Protein AF-A0A9E1ZZB4-F1 (afdb_monomer)

Radius of gyration: 21.42 Å; Cα contacts (8 Å, |Δi|>4): 388; chains: 1; bounding box: 76×33×63 Å

Structure (mmCIF, N/CA/C/O backbone):
data_AF-A0A9E1ZZB4-F1
#
_entry.id   AF-A0A9E1ZZB4-F1
#
loop_
_atom_site.group_PDB
_atom_site.id
_atom_site.type_symbol
_atom_site.label_atom_id
_atom_site.label_alt_id
_atom_site.label_comp_id
_atom_site.label_asym_id
_atom_site.label_entity_id
_atom_site.label_seq_id
_atom_site.pdbx_PDB_ins_code
_atom_site.Cartn_x
_atom_site.Cartn_y
_atom_site.Cartn_z
_atom_site.occupancy
_atom_site.B_iso_or_equiv
_atom_site.auth_seq_id
_atom_site.auth_comp_id
_atom_site.auth_asym_id
_atom_site.auth_atom_id
_atom_site.pdbx_PDB_model_num
ATOM 1 N N . MET A 1 1 ? 58.206 4.742 38.100 1.00 37.34 1 MET A N 1
ATOM 2 C CA . MET A 1 1 ? 58.062 5.196 36.700 1.00 37.34 1 MET A CA 1
ATOM 3 C C . MET A 1 1 ? 57.266 4.121 35.965 1.00 37.34 1 MET A C 1
ATOM 5 O O . MET A 1 1 ? 57.818 3.069 35.694 1.00 37.34 1 MET A O 1
ATOM 9 N N . CYS A 1 2 ? 55.947 4.290 35.807 1.00 33.50 2 CYS A N 1
ATOM 10 C CA . CYS A 1 2 ? 55.056 3.255 35.265 1.00 33.50 2 CYS A CA 1
ATOM 11 C C . CYS A 1 2 ? 54.218 3.857 34.129 1.00 33.50 2 CYS A C 1
ATOM 13 O O . CYS A 1 2 ? 53.631 4.929 34.279 1.00 33.50 2 CYS A O 1
ATOM 15 N N . ILE A 1 3 ? 54.273 3.202 32.974 1.00 36.59 3 ILE A N 1
ATOM 16 C CA . ILE A 1 3 ? 53.881 3.701 31.654 1.00 36.59 3 ILE A CA 1
ATOM 17 C C . ILE A 1 3 ? 52.350 3.728 31.524 1.00 36.59 3 ILE A C 1
ATOM 19 O O . ILE A 1 3 ? 51.681 2.712 31.707 1.00 36.59 3 ILE A O 1
ATOM 23 N N . LYS A 1 4 ? 51.793 4.900 31.190 1.00 34.41 4 LYS A N 1
ATOM 24 C CA . LYS A 1 4 ? 50.369 5.092 30.877 1.00 34.41 4 LYS A CA 1
ATOM 25 C C . LYS A 1 4 ? 50.044 4.427 29.533 1.00 34.41 4 LYS A C 1
ATOM 27 O O . LYS A 1 4 ? 50.667 4.744 28.524 1.00 34.41 4 LYS A O 1
ATOM 32 N N . ARG A 1 5 ? 49.052 3.534 29.503 1.00 39.91 5 ARG A N 1
ATOM 33 C CA . ARG A 1 5 ? 48.494 2.972 28.262 1.00 39.91 5 ARG A CA 1
ATOM 34 C C . ARG A 1 5 ? 47.557 4.005 27.619 1.00 39.91 5 ARG A C 1
ATOM 36 O O . ARG A 1 5 ? 46.487 4.268 28.159 1.00 39.91 5 ARG A O 1
ATOM 43 N N . MET A 1 6 ? 47.961 4.596 26.493 1.00 39.06 6 MET A N 1
ATOM 44 C CA . MET A 1 6 ? 47.076 5.370 25.611 1.00 39.06 6 MET A CA 1
ATOM 45 C C . MET A 1 6 ? 46.243 4.396 24.772 1.00 39.06 6 MET A C 1
ATOM 47 O O . MET A 1 6 ? 46.795 3.617 23.999 1.00 39.06 6 MET A O 1
ATOM 51 N N . ALA A 1 7 ? 44.921 4.437 24.923 1.00 38.59 7 ALA A N 1
ATOM 52 C CA . ALA A 1 7 ? 44.006 3.788 23.995 1.00 38.59 7 ALA A CA 1
ATOM 53 C C . ALA A 1 7 ? 43.882 4.667 22.741 1.00 38.59 7 ALA A C 1
ATOM 55 O O . ALA A 1 7 ? 43.421 5.805 22.817 1.00 38.59 7 ALA A O 1
ATOM 56 N N . ILE A 1 8 ? 44.332 4.152 21.598 1.00 39.50 8 ILE A N 1
ATOM 57 C CA . ILE A 1 8 ? 44.155 4.778 20.287 1.00 39.50 8 ILE A CA 1
ATOM 58 C C . ILE A 1 8 ? 42.722 4.475 19.841 1.00 39.50 8 ILE A C 1
ATOM 60 O O . ILE A 1 8 ? 42.395 3.334 19.519 1.00 39.50 8 ILE A O 1
ATOM 64 N N . ALA A 1 9 ? 41.854 5.486 19.858 1.00 34.19 9 ALA A N 1
ATOM 65 C CA . ALA A 1 9 ? 40.530 5.397 19.260 1.00 34.19 9 ALA A CA 1
ATOM 66 C C . ALA A 1 9 ? 40.680 5.461 17.731 1.00 34.19 9 ALA A C 1
ATOM 68 O O . ALA A 1 9 ? 41.001 6.508 17.170 1.00 34.19 9 ALA A O 1
ATOM 69 N N . VAL A 1 10 ? 40.488 4.328 17.056 1.00 35.31 10 VAL A N 1
ATOM 70 C CA . VAL A 1 10 ? 40.412 4.263 15.592 1.00 35.31 10 VAL A CA 1
ATOM 71 C C . VAL A 1 10 ? 39.014 4.719 15.183 1.00 35.31 10 VAL A C 1
ATOM 73 O O . VAL A 1 10 ? 38.062 3.942 15.193 1.00 35.31 10 VAL A O 1
ATOM 76 N N . THR A 1 11 ? 38.876 5.998 14.846 1.00 36.59 11 THR A N 1
ATOM 77 C CA . THR A 1 11 ? 37.667 6.521 14.204 1.00 36.59 11 THR A CA 1
ATOM 78 C C . THR A 1 11 ? 37.686 6.094 12.738 1.00 36.59 11 THR A C 1
ATOM 80 O O . THR A 1 11 ? 38.351 6.717 11.912 1.00 36.59 11 THR A O 1
ATOM 83 N N . ILE A 1 12 ? 36.975 5.015 12.402 1.00 35.38 12 ILE A N 1
ATOM 84 C CA . ILE A 1 12 ? 36.693 4.668 11.005 1.00 35.38 12 ILE A CA 1
ATOM 85 C C . ILE A 1 12 ? 35.630 5.651 10.506 1.00 35.38 12 ILE A C 1
ATOM 87 O O . ILE A 1 12 ? 34.433 5.454 10.704 1.00 35.38 12 ILE A O 1
ATOM 91 N N . LEU A 1 13 ? 36.075 6.735 9.872 1.00 33.50 13 LEU A N 1
ATOM 92 C CA . LEU A 1 13 ? 35.225 7.585 9.048 1.00 33.50 13 LEU A CA 1
ATOM 93 C C . LEU A 1 13 ? 34.907 6.809 7.762 1.00 33.50 13 LEU A C 1
ATOM 95 O O . LEU A 1 13 ? 35.655 6.869 6.788 1.00 33.50 13 LEU A O 1
ATOM 99 N N . VAL A 1 14 ? 33.809 6.051 7.759 1.00 36.44 14 VAL A N 1
ATOM 100 C CA . VAL A 1 14 ? 33.208 5.587 6.504 1.00 36.44 14 VAL A CA 1
ATOM 101 C C . VAL A 1 14 ? 32.588 6.816 5.851 1.00 36.44 14 VAL A C 1
ATOM 103 O O . VAL A 1 14 ? 31.482 7.227 6.192 1.00 36.44 14 VAL A O 1
ATOM 106 N N . ALA A 1 15 ? 33.335 7.441 4.942 1.00 38.19 15 ALA A N 1
ATOM 107 C CA . ALA A 1 15 ? 32.786 8.395 3.995 1.00 38.19 15 ALA A CA 1
ATOM 108 C C . ALA A 1 15 ? 31.783 7.639 3.112 1.00 38.19 15 ALA A C 1
ATOM 110 O O . ALA A 1 15 ? 32.155 6.982 2.140 1.00 38.19 15 ALA A O 1
ATOM 111 N N . GLY A 1 16 ? 30.511 7.662 3.511 1.00 32.28 16 GLY A N 1
ATOM 112 C CA . GLY A 1 16 ? 29.417 7.175 2.690 1.00 32.28 16 GLY A CA 1
ATOM 113 C C . GLY A 1 16 ? 29.373 8.013 1.422 1.00 32.28 16 GLY A C 1
ATOM 114 O O . GLY A 1 16 ? 29.074 9.204 1.471 1.00 32.28 16 GLY A O 1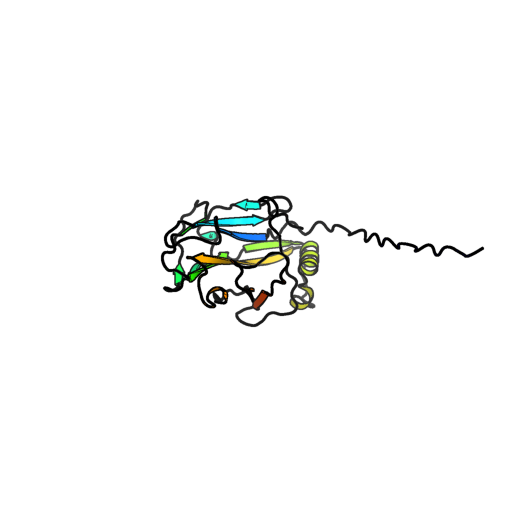
ATOM 115 N N . ILE A 1 17 ? 29.701 7.396 0.289 1.00 34.72 17 ILE A N 1
ATOM 116 C CA . ILE A 1 17 ? 29.346 7.930 -1.019 1.00 34.72 17 ILE A CA 1
ATOM 117 C C . ILE A 1 17 ? 27.819 8.001 -1.010 1.00 34.72 17 ILE A C 1
ATOM 119 O O . ILE A 1 17 ? 27.151 6.977 -1.140 1.00 34.72 17 ILE A O 1
ATOM 123 N N . ALA A 1 18 ? 27.272 9.196 -0.796 1.00 33.47 18 ALA A N 1
ATOM 124 C CA . ALA A 1 18 ? 25.878 9.479 -1.074 1.00 33.47 18 ALA A CA 1
ATOM 125 C C . ALA A 1 18 ? 25.701 9.296 -2.583 1.00 33.47 18 ALA A C 1
ATOM 127 O O . ALA A 1 18 ? 26.000 10.190 -3.372 1.00 33.47 18 ALA A O 1
ATOM 128 N N . MET A 1 19 ? 25.313 8.093 -3.000 1.00 32.72 19 MET A N 1
ATOM 129 C CA . MET A 1 19 ? 24.732 7.895 -4.315 1.00 32.72 19 MET A CA 1
ATOM 130 C C . MET A 1 19 ? 23.362 8.566 -4.252 1.00 32.72 19 MET A C 1
ATOM 132 O O . MET A 1 19 ? 22.517 8.081 -3.502 1.00 32.72 19 MET A O 1
ATOM 136 N N . PRO A 1 20 ? 23.122 9.681 -4.967 1.00 40.00 20 PRO A N 1
ATOM 137 C CA . PRO A 1 20 ? 21.771 10.192 -5.107 1.00 40.00 20 PRO A CA 1
ATOM 138 C C . PRO A 1 20 ? 20.967 9.091 -5.801 1.00 40.00 20 PRO A C 1
ATOM 140 O O . PRO A 1 20 ? 21.187 8.795 -6.981 1.00 40.00 20 PRO A O 1
ATOM 143 N N . GLY A 1 21 ? 20.118 8.417 -5.025 1.00 45.31 21 GLY A N 1
ATOM 144 C CA . GLY A 1 21 ? 19.262 7.342 -5.498 1.00 45.31 21 GLY A CA 1
ATOM 145 C C . GLY A 1 21 ? 18.465 7.809 -6.710 1.00 45.31 21 GLY A C 1
ATOM 146 O O . GLY A 1 21 ? 18.087 8.976 -6.832 1.00 45.31 21 GLY A O 1
ATOM 147 N N . LEU A 1 22 ? 18.264 6.897 -7.655 1.00 41.34 22 LEU A N 1
ATOM 148 C CA . LEU A 1 22 ? 17.537 7.167 -8.884 1.00 41.34 22 LEU A CA 1
ATOM 149 C C . LEU A 1 22 ? 16.127 7.682 -8.569 1.00 41.34 22 LEU A C 1
ATOM 151 O O . LEU A 1 22 ? 15.239 6.927 -8.190 1.00 41.34 22 LEU A O 1
ATOM 155 N N . LEU A 1 23 ? 15.954 8.981 -8.802 1.00 44.28 23 LEU A N 1
ATOM 156 C CA . LEU A 1 23 ? 14.792 9.850 -8.577 1.00 44.28 23 LEU A CA 1
ATOM 157 C C . LEU A 1 23 ? 13.446 9.449 -9.231 1.00 44.28 23 LEU A C 1
ATOM 159 O O . LEU A 1 23 ? 12.589 10.306 -9.402 1.00 44.28 23 LEU A O 1
ATOM 163 N N . TRP A 1 24 ? 13.265 8.217 -9.710 1.00 50.91 24 TRP A N 1
ATOM 164 C CA . TRP A 1 24 ? 12.236 7.931 -10.728 1.00 50.91 24 TRP A CA 1
ATOM 165 C C . TRP A 1 24 ? 11.197 6.885 -10.314 1.00 50.91 24 TRP A C 1
ATOM 167 O O . TRP A 1 24 ? 10.153 6.782 -10.953 1.00 50.91 24 TRP A O 1
ATOM 177 N N . ALA A 1 25 ? 11.417 6.180 -9.204 1.00 53.16 25 ALA A N 1
ATOM 178 C CA . ALA A 1 25 ? 10.381 5.395 -8.546 1.00 53.16 25 ALA A CA 1
ATOM 179 C C . ALA A 1 25 ? 10.031 6.080 -7.228 1.00 53.16 25 ALA A C 1
ATOM 181 O O . ALA A 1 25 ? 10.597 5.763 -6.18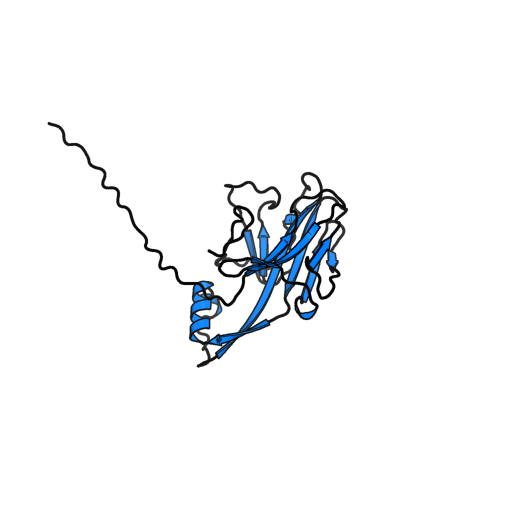6 1.00 53.16 25 ALA A O 1
ATOM 182 N N . HIS A 1 26 ? 9.124 7.054 -7.293 1.00 71.12 26 HIS A N 1
ATOM 183 C CA . HIS A 1 26 ? 8.559 7.638 -6.086 1.00 71.12 26 HIS A CA 1
ATOM 184 C C . HIS A 1 26 ? 7.910 6.532 -5.255 1.00 71.12 26 HIS A C 1
ATOM 186 O O . HIS A 1 26 ? 7.043 5.800 -5.766 1.00 71.12 26 HIS A O 1
ATOM 192 N N . ASP A 1 27 ? 8.356 6.397 -4.006 1.00 79.00 27 ASP A N 1
ATOM 193 C CA . ASP A 1 27 ? 7.739 5.474 -3.066 1.00 79.00 27 ASP A CA 1
ATOM 194 C C . ASP A 1 27 ? 6.296 5.917 -2.819 1.00 79.00 27 ASP A C 1
ATOM 196 O O . ASP A 1 27 ? 5.947 7.095 -2.890 1.00 79.00 27 ASP A O 1
ATOM 200 N N . PHE A 1 28 ? 5.426 4.944 -2.595 1.00 87.19 28 PHE A N 1
ATOM 201 C CA . PHE A 1 28 ? 3.987 5.152 -2.597 1.00 87.19 28 PHE A CA 1
ATOM 202 C C . PHE A 1 28 ? 3.371 4.388 -1.441 1.00 87.19 28 PHE A C 1
ATOM 204 O O . PHE A 1 28 ? 3.590 3.179 -1.307 1.00 87.19 28 PHE A O 1
ATOM 211 N N . TYR A 1 29 ? 2.574 5.066 -0.622 1.00 92.00 29 TYR A N 1
ATOM 212 C CA . TYR A 1 29 ? 1.909 4.426 0.503 1.00 92.00 29 TYR A CA 1
ATOM 213 C C . TYR A 1 29 ? 0.541 5.040 0.802 1.00 92.00 29 TYR A C 1
ATOM 215 O O . TYR A 1 29 ? 0.246 6.168 0.420 1.00 92.00 29 TYR A O 1
ATOM 223 N N . LEU A 1 30 ? -0.306 4.264 1.480 1.00 94.44 30 LEU A N 1
ATOM 224 C CA . LEU A 1 30 ? -1.541 4.765 2.075 1.00 94.44 30 LEU A CA 1
ATOM 225 C C . LEU A 1 30 ? -1.237 5.360 3.450 1.00 94.44 30 LEU A C 1
ATOM 227 O O . LEU A 1 30 ? -0.689 4.669 4.314 1.00 94.44 30 LEU A O 1
ATOM 231 N N . GLU A 1 31 ? -1.636 6.606 3.672 1.00 94.06 31 GLU A N 1
ATOM 232 C CA . GLU A 1 31 ? -1.534 7.273 4.965 1.00 94.06 31 GLU A CA 1
ATOM 233 C C . GLU A 1 31 ? -2.915 7.392 5.618 1.00 94.06 31 GLU A C 1
ATOM 235 O O . GLU A 1 31 ? -3.791 8.075 5.086 1.00 94.06 31 GLU A O 1
ATOM 240 N N . PRO A 1 32 ? -3.137 6.763 6.784 1.00 95.38 32 PRO A N 1
ATOM 241 C CA . PRO A 1 32 ? -4.345 6.990 7.547 1.00 95.38 32 PRO A CA 1
ATOM 242 C C . PRO A 1 32 ? -4.181 8.220 8.449 1.00 95.38 32 PRO A C 1
ATOM 244 O O . PRO A 1 32 ? -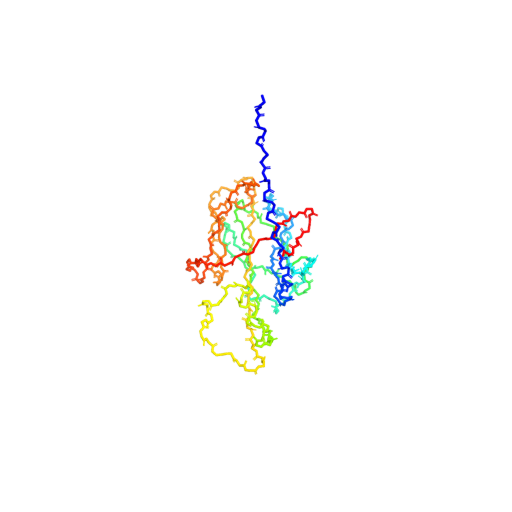3.129 8.421 9.059 1.00 95.38 32 PRO A O 1
ATOM 247 N N . SER A 1 33 ? -5.250 8.994 8.641 1.00 94.94 33 SER A N 1
ATOM 248 C CA . SER A 1 33 ? -5.260 10.098 9.615 1.00 94.94 33 SER A CA 1
ATOM 249 C C . SER A 1 33 ? -5.038 9.619 11.049 1.00 94.94 33 SER A C 1
ATOM 251 O O . SER A 1 33 ? -4.583 10.380 11.900 1.00 94.94 33 SER A O 1
ATOM 253 N N . VAL A 1 34 ? -5.375 8.357 11.331 1.00 92.12 34 VAL A N 1
ATOM 254 C CA . VAL A 1 34 ? -5.150 7.710 12.620 1.00 92.12 34 VAL A CA 1
ATOM 255 C C . VAL A 1 34 ? -5.041 6.191 12.444 1.00 92.12 34 VAL A C 1
ATOM 257 O O . VAL A 1 34 ? -5.723 5.606 11.609 1.00 92.12 34 VAL A O 1
ATOM 260 N N . LEU A 1 35 ? -4.192 5.534 13.240 1.00 90.44 35 LEU A N 1
ATOM 261 C CA . LEU A 1 35 ? -4.032 4.069 13.227 1.00 90.44 35 LEU A CA 1
ATOM 262 C C . LEU A 1 35 ? -4.932 3.344 14.239 1.00 90.44 35 LEU A C 1
ATOM 264 O O . LEU A 1 35 ? -5.241 2.166 14.056 1.00 90.44 35 LEU A O 1
ATOM 268 N N . HIS A 1 36 ? -5.348 4.044 15.296 1.00 91.62 36 HIS A N 1
ATOM 269 C CA . HIS A 1 36 ? -6.260 3.554 16.327 1.00 91.62 36 HIS A CA 1
ATOM 270 C C . HIS A 1 36 ? -7.463 4.477 16.435 1.00 91.62 36 HIS A C 1
ATOM 272 O O . HIS A 1 36 ? -7.302 5.682 16.607 1.00 91.62 36 HIS A O 1
ATOM 278 N N . LEU A 1 37 ? -8.656 3.912 16.381 1.00 93.31 37 LEU A N 1
ATOM 279 C CA . LEU A 1 37 ? -9.899 4.673 16.344 1.00 93.31 37 LEU A CA 1
ATOM 280 C C . LEU A 1 37 ? -10.996 3.941 17.104 1.00 93.31 37 LEU A C 1
ATOM 282 O O . LEU A 1 37 ? -10.956 2.713 17.233 1.00 93.31 37 LEU A O 1
ATOM 286 N N . LYS A 1 38 ? -11.972 4.682 17.634 1.00 94.56 38 LYS A N 1
ATOM 287 C CA . LYS A 1 38 ? -13.151 4.049 18.226 1.00 94.56 38 LYS A CA 1
ATOM 288 C C . LYS A 1 38 ? -14.065 3.546 17.104 1.00 94.56 38 LYS A C 1
ATOM 290 O O . LYS A 1 38 ? -13.973 4.020 15.971 1.00 94.56 38 LYS A O 1
ATOM 295 N N . PRO A 1 39 ? -14.944 2.577 17.394 1.00 95.50 39 PRO A N 1
ATOM 296 C CA . PRO A 1 39 ? -15.965 2.161 16.446 1.00 95.50 39 PRO A CA 1
ATOM 297 C C . PRO A 1 39 ? -16.763 3.353 15.905 1.00 95.50 39 PRO A C 1
ATOM 299 O O . PRO A 1 39 ? -17.180 4.209 16.680 1.00 95.50 39 PRO A O 1
ATOM 302 N N . ALA A 1 40 ? -16.975 3.368 14.589 1.00 95.12 40 ALA A N 1
ATOM 303 C CA . ALA A 1 40 ? -17.683 4.391 13.816 1.00 95.12 40 ALA A CA 1
ATOM 304 C C . ALA A 1 40 ? -17.011 5.778 13.733 1.00 95.12 40 ALA A C 1
ATOM 306 O O . ALA A 1 40 ? -17.494 6.624 12.972 1.00 95.12 40 ALA A O 1
ATOM 307 N N . ASP A 1 41 ? -15.878 6.002 14.410 1.00 96.31 41 ASP A N 1
ATOM 308 C CA . ASP A 1 41 ? -15.076 7.210 14.198 1.00 96.31 41 ASP A CA 1
ATOM 309 C C . ASP A 1 41 ? -14.575 7.254 12.740 1.00 96.31 41 ASP A C 1
ATOM 311 O O . ASP A 1 41 ? -14.164 6.221 12.194 1.00 96.31 41 ASP A O 1
ATOM 315 N N . PRO A 1 42 ? -14.582 8.432 12.092 1.00 97.12 42 PRO A N 1
ATOM 316 C CA . PRO A 1 42 ? -14.068 8.566 10.740 1.00 97.12 42 PRO A CA 1
ATOM 317 C C . PRO A 1 42 ? -12.541 8.447 10.712 1.00 97.12 42 PRO A C 1
ATOM 319 O O . PRO A 1 42 ? -11.832 9.027 11.537 1.00 97.12 42 PRO A O 1
ATOM 322 N N . VAL A 1 43 ? -12.024 7.773 9.689 1.00 97.50 43 VAL A N 1
ATOM 323 C CA . VAL A 1 43 ? -10.605 7.765 9.328 1.00 97.50 43 VAL A CA 1
ATOM 324 C C . VAL A 1 43 ? -10.441 8.135 7.867 1.00 97.50 43 VAL A C 1
ATOM 326 O O . VAL A 1 43 ? -11.077 7.561 6.985 1.00 97.50 43 VAL A O 1
ATOM 329 N N . LYS A 1 44 ? -9.576 9.114 7.620 1.00 98.19 44 LYS A N 1
ATOM 330 C CA . LYS A 1 44 ? -9.208 9.546 6.274 1.00 98.19 44 LYS A CA 1
ATOM 331 C C . LYS A 1 44 ? -8.032 8.709 5.800 1.00 98.19 44 LYS A C 1
ATOM 333 O O . LYS A 1 44 ? -7.097 8.507 6.571 1.00 98.19 44 LYS A O 1
ATOM 338 N N . ILE A 1 45 ? -8.075 8.241 4.560 1.00 97.94 45 ILE A N 1
ATOM 339 C CA . ILE A 1 45 ? -6.990 7.513 3.906 1.00 97.94 45 ILE A CA 1
ATOM 340 C C . ILE A 1 45 ? -6.509 8.363 2.736 1.00 97.94 45 ILE A C 1
ATOM 342 O O . ILE A 1 45 ? -7.211 8.498 1.736 1.00 97.94 45 ILE A O 1
ATOM 346 N N . SER A 1 46 ? -5.320 8.935 2.864 1.00 97.38 46 SER A N 1
ATOM 347 C CA . SER A 1 46 ? -4.649 9.644 1.780 1.00 97.38 46 SER A CA 1
ATOM 348 C C . SER A 1 46 ? -3.732 8.695 1.023 1.00 97.38 46 SER A C 1
ATOM 350 O O . SER A 1 46 ? -3.146 7.772 1.594 1.00 97.38 46 SER A O 1
ATOM 352 N N . ILE A 1 47 ? -3.591 8.931 -0.275 1.00 95.38 47 ILE A N 1
ATOM 353 C CA . ILE A 1 47 ? -2.554 8.297 -1.078 1.00 95.38 47 ILE A CA 1
ATOM 354 C C . ILE A 1 47 ? -1.371 9.254 -1.091 1.00 95.38 47 ILE A C 1
ATOM 356 O O . ILE A 1 47 ? -1.528 10.409 -1.475 1.00 95.38 47 ILE A O 1
ATOM 360 N N . VAL A 1 48 ? -0.203 8.785 -0.662 1.00 92.75 48 VAL A N 1
ATOM 361 C CA . VAL A 1 48 ? 0.991 9.619 -0.533 1.00 92.75 48 VAL A CA 1
ATOM 362 C C . VAL A 1 48 ? 2.081 9.135 -1.470 1.00 92.75 48 VAL A C 1
ATOM 364 O O . VAL A 1 48 ? 2.413 7.946 -1.510 1.00 92.75 48 VAL A O 1
ATOM 367 N N . GLN A 1 49 ? 2.660 10.088 -2.191 1.00 88.81 49 GLN A N 1
ATOM 368 C CA . GLN A 1 49 ? 3.844 9.913 -3.008 1.00 88.81 49 GLN A CA 1
ATOM 369 C C . GLN A 1 49 ? 5.051 10.550 -2.306 1.00 88.81 49 GLN A C 1
ATOM 371 O O . GLN A 1 49 ? 5.002 11.698 -1.864 1.00 88.81 49 GLN A O 1
ATOM 376 N N . LEU A 1 50 ? 6.136 9.791 -2.187 1.00 81.56 50 LEU A N 1
ATOM 377 C CA . LEU A 1 50 ? 7.402 10.227 -1.607 1.00 81.56 50 LEU A CA 1
ATOM 378 C C . LEU A 1 50 ? 8.346 10.692 -2.715 1.00 81.56 50 LEU A C 1
ATOM 380 O O . LEU A 1 50 ? 8.750 9.926 -3.594 1.00 81.56 50 LEU A O 1
ATOM 384 N N . ASN A 1 51 ? 8.706 11.964 -2.640 1.00 74.06 51 ASN A N 1
ATOM 385 C CA . ASN A 1 51 ? 9.812 12.568 -3.362 1.00 74.06 51 ASN A CA 1
ATOM 386 C C . ASN A 1 51 ? 11.060 12.564 -2.457 1.00 74.06 51 ASN A C 1
ATOM 388 O O . ASN A 1 51 ? 10.988 12.204 -1.282 1.00 74.06 51 ASN A O 1
ATOM 392 N N . VAL A 1 52 ? 12.212 12.949 -3.011 1.00 65.00 52 VAL A N 1
ATOM 393 C CA . VAL A 1 52 ? 13.521 12.861 -2.328 1.00 65.00 52 VAL A CA 1
ATOM 394 C C . VAL A 1 52 ? 13.528 13.581 -0.974 1.00 65.00 52 VAL A C 1
ATOM 396 O O . VAL A 1 52 ? 14.125 13.121 -0.005 1.00 65.00 52 VAL A O 1
ATOM 399 N N . ASP A 1 53 ? 12.846 14.715 -0.904 1.00 65.56 53 ASP A N 1
ATOM 400 C CA . ASP A 1 53 ? 12.876 15.665 0.204 1.00 65.56 53 ASP A CA 1
ATOM 401 C C . ASP A 1 53 ? 11.488 15.979 0.785 1.00 65.56 53 ASP A C 1
ATOM 403 O O . ASP A 1 53 ? 11.382 16.626 1.831 1.00 65.56 53 ASP A O 1
ATOM 407 N N . GLN A 1 54 ? 10.419 15.504 0.143 1.00 72.00 54 GLN A N 1
ATOM 408 C CA . GLN A 1 54 ? 9.046 15.828 0.516 1.00 72.00 54 GLN A CA 1
ATOM 409 C C . GLN A 1 54 ? 8.064 14.694 0.223 1.00 72.00 54 GLN A C 1
ATOM 411 O O . GLN A 1 54 ? 8.259 13.883 -0.678 1.00 72.00 54 GLN A O 1
ATOM 416 N N . SER A 1 55 ? 6.971 14.661 0.978 1.00 82.75 55 SER A N 1
ATOM 417 C CA . SER A 1 55 ? 5.821 13.796 0.722 1.00 82.75 55 SER A CA 1
ATOM 418 C C . SER A 1 55 ? 4.633 14.647 0.297 1.00 82.75 55 SER A C 1
ATOM 420 O O . SER A 1 55 ? 4.344 15.648 0.954 1.00 82.75 55 SER A O 1
ATOM 422 N N . GLU A 1 56 ? 3.923 14.222 -0.739 1.00 88.69 56 GLU A N 1
ATOM 423 C CA . GLU A 1 56 ? 2.737 14.908 -1.255 1.00 88.69 56 GLU A CA 1
ATOM 424 C C . GLU A 1 56 ? 1.562 13.932 -1.328 1.00 88.69 56 GLU A C 1
ATOM 426 O O . GLU A 1 56 ? 1.739 12.755 -1.663 1.00 88.69 56 GLU A O 1
ATOM 431 N N . THR A 1 57 ? 0.362 14.411 -1.003 1.00 93.00 57 THR A N 1
ATOM 432 C CA . THR A 1 57 ? -0.864 13.658 -1.266 1.00 93.00 57 THR A CA 1
ATOM 433 C C . THR A 1 57 ? -1.203 13.75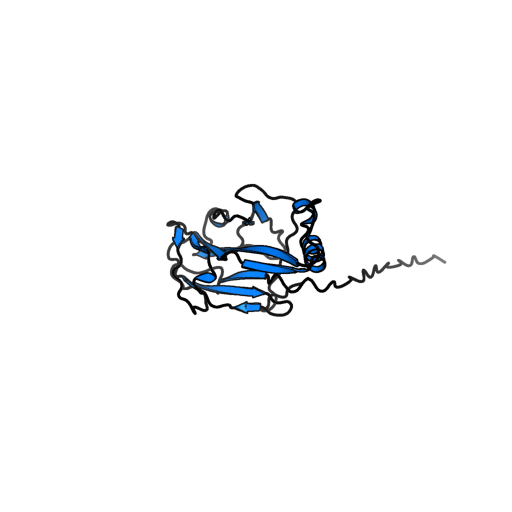2 -2.746 1.00 93.00 57 THR A C 1
ATOM 435 O O . THR A 1 57 ? -0.969 14.774 -3.390 1.00 93.00 57 THR A O 1
ATOM 438 N N . ILE A 1 58 ? -1.732 12.664 -3.299 1.00 93.19 58 ILE A N 1
ATOM 439 C CA . ILE A 1 58 ? -2.250 12.646 -4.664 1.00 93.19 58 ILE A CA 1
ATOM 440 C C . ILE A 1 58 ? -3.754 12.351 -4.634 1.00 93.19 58 ILE A C 1
ATOM 442 O O . ILE A 1 58 ? -4.178 11.447 -3.904 1.00 93.19 58 ILE A O 1
ATOM 446 N N . PRO A 1 59 ? -4.564 13.071 -5.432 1.00 95.44 59 PRO A N 1
ATOM 447 C CA . PRO A 1 59 ? -5.990 12.810 -5.509 1.00 95.44 59 PRO A CA 1
ATOM 448 C C . PRO A 1 59 ? -6.256 11.458 -6.170 1.00 95.44 59 PRO A C 1
ATOM 450 O O . PRO A 1 59 ? -5.532 11.022 -7.075 1.00 95.44 59 PRO A O 1
ATOM 453 N N . PHE A 1 60 ? -7.327 10.801 -5.741 1.00 96.75 60 PHE A N 1
ATOM 454 C CA . PHE A 1 60 ? -7.820 9.603 -6.397 1.00 96.75 60 PHE A CA 1
ATOM 455 C C . PHE A 1 60 ? -8.335 9.929 -7.805 1.00 96.75 60 PHE A C 1
ATOM 457 O O . PHE A 1 60 ? -8.898 10.991 -8.061 1.00 96.75 60 PHE A O 1
ATOM 464 N N . TYR A 1 61 ? -8.160 8.994 -8.730 1.00 94.69 61 TYR A N 1
ATOM 465 C CA . TYR A 1 61 ? -8.833 8.978 -10.025 1.00 94.69 61 TYR A CA 1
ATOM 466 C C . TYR A 1 61 ? -8.888 7.538 -10.529 1.00 94.69 61 TYR A C 1
ATOM 468 O O . TYR A 1 61 ? -8.057 6.711 -10.153 1.00 94.69 61 TYR A O 1
ATOM 476 N N . GLU A 1 62 ? -9.842 7.226 -11.400 1.00 88.94 62 GLU A N 1
ATOM 477 C CA . GLU A 1 62 ? -10.122 5.843 -11.817 1.00 88.94 62 GLU A CA 1
ATOM 478 C C . GLU A 1 62 ? -8.887 5.128 -12.401 1.00 88.94 62 GLU A C 1
ATOM 480 O O . GLU A 1 62 ? -8.540 4.017 -12.004 1.00 88.94 62 GLU A O 1
ATOM 485 N N . GLY A 1 63 ? -8.130 5.813 -13.263 1.00 92.81 63 GLY A N 1
ATOM 486 C CA . GLY A 1 63 ? -6.891 5.286 -13.846 1.00 92.81 63 GLY A CA 1
ATOM 487 C C . GLY A 1 63 ? -5.724 5.112 -12.862 1.00 92.81 63 GLY A C 1
ATOM 488 O O . GLY A 1 63 ? -4.649 4.665 -13.267 1.00 92.81 63 GLY A O 1
ATOM 489 N N . LEU A 1 64 ? -5.877 5.492 -11.591 1.00 92.94 64 LEU A N 1
ATOM 490 C CA . LEU A 1 64 ? -4.855 5.320 -10.562 1.00 92.94 64 LEU A CA 1
ATOM 491 C C . LEU A 1 64 ? -4.883 3.909 -9.979 1.00 92.94 64 LEU A C 1
ATOM 493 O O . LEU A 1 64 ? -3.818 3.359 -9.696 1.00 92.94 64 LEU A O 1
ATOM 497 N N . SER A 1 65 ? -6.072 3.327 -9.799 1.00 95.38 65 SER A N 1
ATOM 498 C CA . SER A 1 65 ? -6.276 2.111 -9.013 1.00 95.38 65 SER A CA 1
ATOM 499 C C . SER A 1 65 ? -6.774 0.942 -9.859 1.00 95.38 65 SER A C 1
ATOM 501 O O . SER A 1 65 ? -7.708 1.067 -10.643 1.00 95.38 65 SER A O 1
ATOM 503 N N . ALA A 1 66 ? -6.145 -0.216 -9.687 1.00 96.62 66 ALA A N 1
ATOM 504 C CA . ALA A 1 66 ? -6.661 -1.505 -10.141 1.00 96.62 66 ALA A CA 1
ATOM 505 C C . ALA A 1 66 ? -7.461 -2.223 -9.040 1.00 96.62 66 ALA A C 1
ATOM 507 O O . ALA A 1 66 ? -8.213 -3.152 -9.325 1.00 96.62 66 ALA A O 1
ATOM 508 N N . ARG A 1 67 ? -7.267 -1.831 -7.775 1.00 96.56 67 ARG A N 1
ATOM 509 C CA . ARG A 1 67 ? -7.949 -2.385 -6.602 1.00 96.56 67 ARG A CA 1
ATOM 510 C C . ARG A 1 67 ? -7.852 -1.389 -5.449 1.00 96.56 67 ARG A C 1
ATOM 512 O O . ARG A 1 67 ? -6.746 -0.971 -5.108 1.00 96.56 67 ARG A O 1
ATOM 519 N N . PHE A 1 68 ? -8.983 -1.073 -4.826 1.00 97.75 68 PHE A N 1
ATOM 520 C CA . PHE A 1 68 ? -9.044 -0.306 -3.586 1.00 97.75 68 PHE A CA 1
ATOM 521 C C . PHE A 1 68 ? -10.155 -0.874 -2.703 1.00 97.75 68 PHE A C 1
ATOM 523 O O . PHE A 1 68 ? -11.332 -0.805 -3.051 1.00 97.75 68 PHE A O 1
ATOM 530 N N . ASP A 1 69 ? -9.787 -1.516 -1.600 1.00 98.06 69 ASP A N 1
ATOM 531 C CA . ASP A 1 69 ? -10.721 -2.289 -0.781 1.00 98.06 69 ASP A CA 1
ATOM 532 C C . ASP A 1 69 ? -10.397 -2.220 0.707 1.00 98.06 69 ASP A C 1
ATOM 534 O O . ASP A 1 69 ? -9.254 -2.032 1.126 1.00 98.06 69 ASP A O 1
ATOM 538 N N . LEU A 1 70 ? -11.438 -2.423 1.505 1.00 98.06 70 LEU A N 1
ATOM 539 C CA . LEU A 1 70 ? -11.399 -2.567 2.946 1.00 98.06 70 LEU A CA 1
ATOM 540 C C . LEU A 1 70 ? -11.721 -4.016 3.308 1.00 98.06 70 LEU A C 1
ATOM 542 O O . LEU A 1 70 ? -12.826 -4.495 3.067 1.00 98.06 70 LEU A O 1
ATOM 546 N N . THR A 1 71 ? -10.787 -4.702 3.957 1.00 97.50 71 THR A N 1
ATOM 547 C CA . THR A 1 71 ? -11.043 -5.980 4.630 1.00 97.50 71 THR A CA 1
ATOM 548 C C . THR A 1 71 ? -11.282 -5.736 6.117 1.00 97.50 71 THR A C 1
ATOM 550 O O . THR A 1 71 ? -10.427 -5.183 6.805 1.00 97.50 71 THR A O 1
ATOM 553 N N . SER A 1 72 ? -12.434 -6.171 6.619 1.00 95.00 72 SER A N 1
ATOM 554 C CA . SER A 1 72 ? -12.895 -6.005 8.002 1.00 95.00 72 SER A CA 1
ATOM 555 C C . SER A 1 72 ? -13.242 -7.358 8.645 1.00 95.00 72 SER A C 1
ATOM 557 O O . SER A 1 72 ? -13.325 -8.368 7.937 1.00 95.00 72 SER A O 1
ATOM 559 N N . PRO A 1 73 ? -13.523 -7.410 9.962 1.00 93.19 73 PRO A N 1
ATOM 560 C CA . PRO A 1 73 ? -14.082 -8.607 10.590 1.00 93.19 73 PRO A CA 1
ATOM 561 C C . PRO A 1 73 ? -15.426 -9.045 9.984 1.00 93.19 73 PRO A C 1
ATOM 563 O O . PRO A 1 73 ? -15.739 -10.231 10.003 1.00 93.19 73 PRO A O 1
ATOM 566 N N . GLY A 1 74 ? -16.205 -8.106 9.432 1.00 89.75 74 GLY A N 1
ATOM 567 C CA . GLY A 1 74 ? -17.491 -8.379 8.782 1.00 89.75 74 GLY A CA 1
ATOM 568 C C . GLY A 1 74 ? -17.386 -8.817 7.318 1.00 89.75 74 GLY A C 1
ATOM 569 O O . GLY A 1 74 ? -18.407 -9.113 6.708 1.00 89.75 74 GLY A O 1
ATOM 570 N N . GLY A 1 75 ? -16.178 -8.860 6.746 1.00 92.81 75 GLY A N 1
ATOM 571 C CA . GLY A 1 75 ? -15.948 -9.184 5.337 1.00 92.81 75 GLY A CA 1
ATOM 572 C C . GLY A 1 75 ? -15.147 -8.111 4.602 1.00 92.81 75 GLY A C 1
ATOM 573 O O . GLY A 1 75 ? -14.664 -7.149 5.204 1.00 92.81 75 GLY A O 1
ATOM 574 N N . ALA A 1 76 ? -14.981 -8.302 3.296 1.00 95.75 76 ALA A N 1
ATOM 575 C CA . ALA A 1 76 ? -14.279 -7.368 2.423 1.00 95.75 76 ALA A CA 1
ATOM 576 C C . ALA A 1 76 ? -15.265 -6.596 1.540 1.00 95.75 76 ALA A C 1
ATOM 578 O O . ALA A 1 76 ? -16.256 -7.165 1.083 1.00 95.75 76 ALA A O 1
ATOM 579 N N . ALA A 1 77 ? -14.975 -5.322 1.291 1.00 96.81 77 ALA A N 1
ATOM 580 C CA . ALA A 1 77 ? -15.751 -4.457 0.413 1.00 96.81 77 ALA A CA 1
ATOM 581 C C . ALA A 1 77 ? -14.827 -3.521 -0.374 1.00 96.81 77 ALA A C 1
ATOM 583 O O . ALA A 1 77 ? -13.803 -3.076 0.145 1.00 96.81 77 ALA A O 1
ATOM 584 N N . THR A 1 78 ? -15.200 -3.207 -1.613 1.00 97.44 78 THR A N 1
ATOM 585 C CA . THR A 1 78 ? -14.550 -2.152 -2.402 1.00 97.44 78 THR A CA 1
ATOM 586 C C . THR A 1 78 ? -14.779 -0.796 -1.737 1.00 97.44 78 THR A C 1
ATOM 588 O O . THR A 1 78 ? -15.852 -0.546 -1.187 1.00 97.44 78 THR A O 1
ATOM 591 N N . ILE A 1 79 ? -13.772 0.072 -1.782 1.00 97.25 79 ILE A N 1
ATOM 592 C CA . ILE A 1 79 ? -13.895 1.466 -1.363 1.00 97.25 79 ILE A CA 1
ATOM 593 C C . ILE A 1 79 ? -14.357 2.277 -2.570 1.00 97.25 79 ILE A C 1
ATOM 595 O O . ILE A 1 79 ? -13.712 2.251 -3.617 1.00 97.25 79 ILE A O 1
ATOM 599 N N . ASP A 1 80 ? -15.484 2.965 -2.412 1.00 93.50 80 ASP A N 1
ATOM 600 C CA . ASP A 1 80 ? -16.026 3.862 -3.426 1.00 93.50 80 ASP A CA 1
ATOM 601 C C . ASP A 1 80 ? -15.389 5.248 -3.272 1.00 93.50 80 ASP A C 1
ATOM 603 O O . ASP A 1 80 ? -15.624 5.942 -2.280 1.00 93.50 80 ASP A O 1
ATOM 607 N N . SER A 1 81 ? -14.539 5.606 -4.231 1.00 95.81 81 SER A N 1
ATOM 608 C CA . SER A 1 81 ? -13.791 6.863 -4.278 1.00 95.81 81 SER A CA 1
ATOM 609 C C . SER A 1 81 ? -14.078 7.570 -5.591 1.00 95.81 81 SER A C 1
ATOM 611 O O . SER A 1 81 ? -14.107 6.946 -6.653 1.00 95.81 81 SER A O 1
ATOM 613 N N . GLN A 1 82 ? -14.241 8.884 -5.532 1.00 95.75 82 GLN A N 1
ATOM 614 C CA . GLN A 1 82 ? -14.524 9.713 -6.692 1.00 95.75 82 GLN A CA 1
ATOM 615 C C . GLN A 1 82 ? -13.242 10.329 -7.250 1.00 95.75 82 GLN A C 1
ATOM 617 O O . GLN A 1 82 ? -12.268 10.591 -6.540 1.00 95.75 82 GLN A O 1
ATOM 622 N N . THR A 1 83 ? -13.225 10.558 -8.564 1.00 96.50 83 THR A N 1
ATOM 623 C CA . THR A 1 83 ? -12.105 11.267 -9.191 1.00 96.50 83 THR A CA 1
ATOM 624 C C . THR A 1 83 ? -12.009 12.681 -8.617 1.00 96.50 83 THR A C 1
ATOM 626 O O . THR A 1 83 ? -12.969 13.442 -8.684 1.00 96.50 83 THR A O 1
ATOM 629 N N . GLY A 1 84 ? -10.836 13.029 -8.089 1.00 96.88 84 GLY A N 1
ATOM 630 C CA . GLY A 1 84 ? -10.573 14.288 -7.397 1.00 96.88 84 GLY A CA 1
ATOM 631 C C . GLY A 1 84 ? -10.535 14.176 -5.870 1.00 96.88 84 GLY A C 1
ATOM 632 O O . GLY A 1 84 ? -10.103 15.133 -5.233 1.00 96.88 84 GLY A O 1
ATOM 633 N N . ASP A 1 85 ? -10.921 13.038 -5.283 1.00 97.62 85 ASP A N 1
ATOM 634 C CA . ASP A 1 85 ? -10.913 12.859 -3.828 1.00 97.62 85 ASP A CA 1
ATOM 635 C C . ASP A 1 85 ? -9.489 12.923 -3.253 1.00 97.62 85 ASP A C 1
ATOM 637 O O . ASP A 1 85 ? -8.628 12.100 -3.575 1.00 97.62 85 ASP A O 1
ATOM 641 N N . ASP A 1 86 ? -9.255 13.882 -2.356 1.00 96.62 86 ASP A N 1
ATOM 642 C CA . ASP A 1 86 ? -8.080 13.963 -1.485 1.00 96.62 86 ASP A CA 1
ATOM 643 C C . ASP A 1 86 ? -8.531 14.452 -0.091 1.00 96.62 86 ASP A C 1
ATOM 645 O O . ASP A 1 86 ? -8.894 15.624 0.065 1.00 96.62 86 ASP A O 1
ATOM 649 N N . PRO A 1 87 ? -8.606 13.582 0.938 1.00 97.12 87 PRO A N 1
ATOM 650 C CA . PRO A 1 87 ? -8.123 12.200 1.002 1.00 97.12 87 PRO A CA 1
ATOM 651 C C . PRO A 1 87 ? -8.876 11.254 0.061 1.00 97.12 87 PRO A C 1
ATOM 653 O O . PRO A 1 87 ? -10.080 11.390 -0.124 1.00 97.12 87 PRO A O 1
ATOM 656 N N . ALA A 1 88 ? -8.176 10.240 -0.450 1.00 97.56 88 ALA A N 1
ATOM 657 C CA . ALA A 1 88 ? -8.729 9.260 -1.382 1.00 97.56 88 ALA A CA 1
ATOM 658 C C . ALA A 1 88 ? -9.916 8.466 -0.816 1.00 97.56 88 ALA A C 1
ATOM 660 O O . ALA A 1 88 ? -10.718 7.948 -1.582 1.00 97.56 88 ALA A O 1
ATOM 661 N N . ALA A 1 89 ? -10.032 8.330 0.507 1.00 97.56 89 ALA A N 1
ATOM 662 C CA . ALA A 1 89 ? -11.218 7.760 1.136 1.00 97.56 89 ALA A CA 1
ATOM 663 C C . ALA A 1 89 ? -11.459 8.328 2.536 1.00 97.56 89 ALA A C 1
ATOM 665 O O . ALA A 1 89 ? -10.521 8.685 3.253 1.00 97.56 89 ALA A O 1
ATOM 666 N N . THR A 1 90 ? -12.721 8.324 2.962 1.00 97.75 90 THR A N 1
ATOM 667 C CA . THR A 1 90 ? -13.110 8.475 4.370 1.00 97.75 90 THR A CA 1
ATOM 668 C C . THR A 1 90 ? -13.933 7.259 4.775 1.00 97.75 90 THR A C 1
ATOM 670 O O . THR A 1 90 ? -14.947 6.962 4.153 1.00 97.75 90 THR A O 1
ATOM 673 N N . LEU A 1 91 ? -13.479 6.532 5.796 1.00 97.50 91 LEU A N 1
ATOM 674 C CA . LEU A 1 91 ? -14.080 5.278 6.252 1.00 97.50 91 LEU A CA 1
ATOM 675 C C . LEU A 1 91 ? -14.604 5.432 7.684 1.00 97.50 91 LEU A C 1
ATOM 677 O O . LEU A 1 91 ? -13.961 6.082 8.502 1.00 97.50 91 LEU A O 1
ATOM 681 N N . ASN A 1 92 ? -15.710 4.763 8.015 1.00 96.62 92 ASN A N 1
ATOM 682 C CA . ASN A 1 92 ? -16.294 4.737 9.364 1.00 96.62 92 ASN A CA 1
ATOM 683 C C . ASN A 1 92 ? -16.458 3.288 9.855 1.00 96.62 92 ASN A C 1
ATOM 685 O O . ASN A 1 92 ? -17.579 2.778 9.933 1.00 96.62 92 ASN A O 1
ATOM 689 N N . PRO A 1 93 ? -15.360 2.568 10.143 1.00 94.88 93 PRO A N 1
ATOM 690 C CA . PRO A 1 93 ? -15.446 1.166 10.530 1.00 94.88 93 PRO A CA 1
ATOM 691 C C . PRO A 1 93 ? -16.139 1.013 11.893 1.00 94.88 93 PRO A C 1
ATOM 693 O O . PRO A 1 93 ? -15.654 1.485 12.919 1.00 94.88 93 PRO A O 1
ATOM 696 N N . ALA A 1 94 ? -17.291 0.342 11.906 1.00 92.69 94 ALA A N 1
ATOM 697 C CA . ALA A 1 94 ? -18.143 0.215 13.092 1.00 92.69 94 ALA A CA 1
ATOM 698 C C . ALA A 1 94 ? -17.894 -1.060 13.915 1.00 92.69 94 ALA A C 1
ATOM 700 O O . ALA A 1 94 ? -18.265 -1.125 15.085 1.00 92.69 94 ALA A O 1
ATOM 701 N N . VAL A 1 95 ? -17.282 -2.090 13.328 1.00 93.44 95 VAL A N 1
ATOM 702 C CA . VAL A 1 95 ? -17.036 -3.359 14.025 1.00 93.44 95 VAL A CA 1
ATOM 703 C C . VAL A 1 95 ? -15.685 -3.281 14.741 1.00 93.44 95 VAL A C 1
ATOM 705 O O . VAL A 1 95 ? -14.700 -2.915 14.109 1.00 93.44 95 VAL A O 1
ATOM 708 N N . PRO A 1 96 ? -15.572 -3.623 16.035 1.00 93.81 96 PRO A N 1
ATOM 709 C CA . PRO A 1 96 ? -14.268 -3.729 16.685 1.00 93.81 96 PRO A CA 1
ATOM 710 C C . PRO A 1 96 ? -13.388 -4.804 16.032 1.00 93.81 96 PRO A C 1
ATOM 712 O O . PRO A 1 96 ? -13.852 -5.905 15.741 1.00 93.81 96 PRO A O 1
ATOM 715 N N . GLY A 1 97 ? -12.105 -4.505 15.826 1.00 93.75 97 GLY A N 1
ATOM 716 C CA . GLY A 1 97 ? -11.153 -5.429 15.209 1.00 93.75 97 GLY A CA 1
ATOM 717 C C . GLY A 1 97 ? -10.167 -4.757 14.258 1.00 93.75 97 GLY A C 1
ATOM 718 O O . GLY A 1 97 ? -10.111 -3.532 14.125 1.00 93.75 97 GLY A O 1
ATOM 719 N N . TYR A 1 98 ? -9.374 -5.581 13.575 1.00 95.25 98 TYR A N 1
ATOM 720 C CA . TYR A 1 98 ? -8.436 -5.096 12.567 1.00 95.25 98 TYR A CA 1
ATOM 721 C C . TYR A 1 98 ? -9.133 -4.863 11.237 1.00 95.25 98 TYR A C 1
ATOM 723 O O . TYR A 1 98 ? -9.831 -5.739 10.730 1.00 95.25 98 TYR A O 1
ATOM 731 N N . HIS A 1 99 ? -8.883 -3.689 10.679 1.00 96.06 99 HIS A N 1
ATOM 732 C CA . HIS A 1 99 ? -9.347 -3.289 9.363 1.00 96.06 99 HIS A CA 1
ATOM 733 C C . HIS A 1 99 ? -8.131 -3.052 8.491 1.00 96.06 99 HIS A C 1
ATOM 735 O O . HIS A 1 99 ? -7.195 -2.371 8.900 1.00 96.06 99 HIS A O 1
ATOM 741 N N . ILE A 1 100 ? -8.120 -3.641 7.307 1.00 97.00 100 ILE A N 1
ATOM 742 C CA . ILE A 1 100 ? -6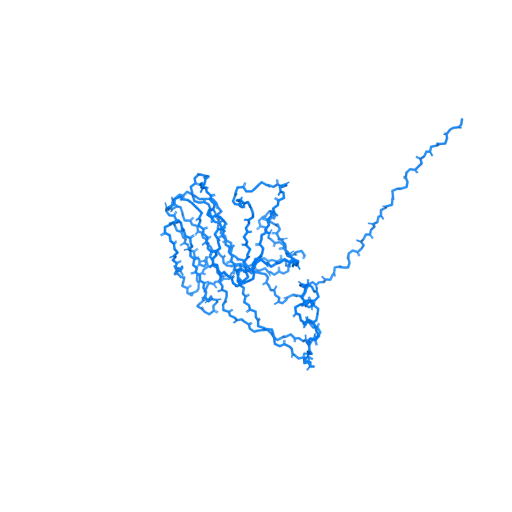.987 -3.559 6.403 1.00 97.00 100 ILE A CA 1
ATOM 743 C C . ILE A 1 100 ? -7.452 -2.895 5.121 1.00 97.00 100 ILE A C 1
ATOM 745 O O . ILE A 1 100 ? -8.308 -3.444 4.432 1.00 97.00 100 ILE A O 1
ATOM 749 N N . VAL A 1 101 ? -6.873 -1.740 4.802 1.00 98.12 101 VAL A N 1
ATOM 750 C CA . VAL A 1 101 ? -7.086 -1.104 3.499 1.00 98.12 101 VAL A CA 1
ATOM 751 C C . VAL A 1 101 ? -6.001 -1.591 2.555 1.00 98.12 101 VAL A C 1
ATOM 753 O O . VAL A 1 101 ? -4.814 -1.464 2.866 1.00 98.12 101 VAL A O 1
ATOM 756 N N . GLY A 1 102 ? -6.407 -2.174 1.433 1.00 97.69 102 GLY A N 1
ATOM 757 C CA . GLY A 1 102 ? -5.533 -2.590 0.346 1.00 97.69 102 GLY A CA 1
ATOM 758 C C . GLY A 1 102 ? -5.658 -1.644 -0.837 1.00 97.69 102 GLY A C 1
ATOM 759 O O . GLY A 1 102 ? -6.756 -1.220 -1.179 1.00 97.69 102 GLY A O 1
ATOM 760 N N . PHE A 1 103 ? -4.533 -1.332 -1.473 1.00 97.62 103 PHE A N 1
ATOM 761 C CA . PHE A 1 103 ? -4.499 -0.546 -2.699 1.00 97.62 103 PHE A CA 1
ATOM 762 C C . PHE A 1 103 ? -3.525 -1.162 -3.704 1.00 97.62 103 PHE A C 1
ATOM 764 O O . PHE A 1 103 ? -2.382 -1.479 -3.363 1.00 97.62 103 PHE A O 1
ATOM 771 N N . VAL A 1 104 ? -3.960 -1.294 -4.954 1.00 97.25 104 VAL A N 1
ATOM 772 C CA . VAL A 1 104 ? -3.117 -1.678 -6.089 1.00 97.25 104 VAL A CA 1
ATOM 773 C C . VAL 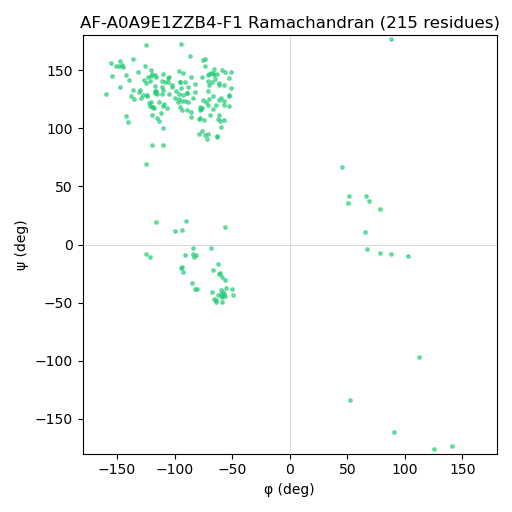A 1 104 ? -3.233 -0.613 -7.159 1.00 97.25 104 VAL A C 1
ATOM 775 O O . VAL A 1 104 ? -4.343 -0.276 -7.567 1.00 97.25 104 VAL A O 1
ATOM 778 N N . SER A 1 105 ? -2.104 -0.093 -7.636 1.00 95.56 105 SER A N 1
ATOM 779 C CA . SER A 1 105 ? -2.130 0.846 -8.753 1.00 95.56 105 SER A CA 1
ATOM 780 C C . SER A 1 105 ? -2.421 0.133 -10.070 1.00 95.56 105 SER A C 1
ATOM 782 O O . SER A 1 105 ? -2.027 -1.022 -10.254 1.00 95.56 105 SER A O 1
ATOM 784 N N . GLN A 1 106 ? -3.000 0.847 -11.034 1.00 95.69 106 GLN A N 1
ATOM 785 C CA . GLN A 1 106 ? -2.913 0.410 -12.429 1.00 95.69 106 GLN A CA 1
ATOM 786 C C . GLN A 1 106 ? -1.435 0.251 -12.840 1.00 95.69 106 GLN A C 1
ATOM 788 O O . GLN A 1 106 ? -0.574 0.980 -12.315 1.00 95.69 106 GLN A O 1
ATOM 793 N N . PRO A 1 107 ? -1.104 -0.688 -13.746 1.00 93.50 107 PRO A N 1
ATOM 794 C CA . PRO A 1 107 ? 0.231 -0.781 -14.316 1.00 93.50 107 PRO A CA 1
ATOM 795 C C . PRO A 1 107 ? 0.633 0.528 -14.996 1.00 93.50 107 PRO A C 1
ATOM 797 O O . PRO A 1 107 ? -0.154 1.148 -15.712 1.00 93.50 107 PRO A O 1
ATOM 800 N N . ARG A 1 108 ? 1.873 0.948 -14.772 1.00 90.19 108 ARG A N 1
ATOM 801 C CA . ARG A 1 108 ? 2.461 2.136 -15.387 1.00 90.19 108 ARG A CA 1
ATOM 802 C C . ARG A 1 108 ? 3.724 1.747 -16.124 1.00 90.19 108 ARG A C 1
ATOM 804 O O . ARG A 1 108 ? 4.468 0.892 -15.651 1.00 90.19 108 ARG A O 1
ATOM 811 N N . THR A 1 109 ? 3.955 2.406 -17.251 1.00 88.50 109 THR A N 1
ATOM 812 C CA . THR A 1 109 ? 5.186 2.257 -18.020 1.00 88.50 109 THR A CA 1
ATOM 813 C C . THR A 1 109 ? 6.092 3.454 -17.771 1.00 88.50 109 THR A C 1
ATOM 815 O O . THR A 1 109 ? 5.622 4.592 -17.749 1.00 88.50 109 THR A O 1
ATOM 818 N N . ALA A 1 110 ? 7.381 3.195 -17.587 1.00 86.81 110 ALA A N 1
ATOM 819 C CA . ALA A 1 110 ? 8.426 4.203 -17.562 1.00 86.81 110 ALA A CA 1
ATOM 820 C C . ALA A 1 110 ? 9.560 3.785 -18.497 1.00 86.81 110 ALA A C 1
ATOM 822 O O . ALA A 1 110 ? 10.038 2.655 -18.443 1.00 86.81 110 ALA A O 1
ATOM 823 N N . ASP A 1 111 ? 10.017 4.712 -19.330 1.00 90.00 111 ASP A N 1
ATOM 824 C CA . ASP A 1 111 ? 11.153 4.475 -20.211 1.00 90.00 111 ASP A CA 1
ATOM 825 C C . ASP A 1 111 ? 12.449 4.847 -19.493 1.00 90.00 111 ASP A C 1
ATOM 827 O O . ASP A 1 111 ? 12.701 6.006 -19.147 1.00 90.00 111 ASP A O 1
ATOM 831 N N . LEU A 1 112 ? 13.297 3.847 -19.268 1.00 89.19 112 LEU A N 1
ATOM 832 C CA . LEU A 1 112 ? 14.598 4.022 -18.641 1.00 89.19 112 LEU A CA 1
ATOM 833 C C . LEU A 1 112 ? 15.692 3.840 -19.680 1.00 89.19 112 LEU A C 1
ATOM 835 O O . LEU A 1 112 ? 15.646 2.929 -20.496 1.00 89.19 112 LEU A O 1
ATOM 839 N N . THR A 1 113 ? 16.741 4.659 -19.630 1.00 91.88 113 THR A N 1
ATOM 840 C CA . THR A 1 113 ? 17.932 4.329 -20.420 1.00 91.88 113 THR A CA 1
ATOM 841 C C . THR A 1 113 ? 18.562 3.045 -19.882 1.00 91.88 113 THR A C 1
ATOM 843 O O . THR A 1 113 ? 18.505 2.795 -18.677 1.00 91.88 113 THR A O 1
ATOM 846 N N . THR A 1 114 ? 19.246 2.263 -20.719 1.00 91.31 114 THR A N 1
ATOM 847 C CA . THR A 1 114 ? 19.945 1.035 -20.288 1.00 91.31 114 THR A CA 1
ATOM 848 C C . THR A 1 114 ? 20.844 1.286 -19.072 1.00 91.31 114 THR A C 1
ATOM 850 O O . THR A 1 114 ? 20.899 0.474 -18.149 1.00 91.31 114 THR A O 1
ATOM 853 N N . LYS A 1 115 ? 21.518 2.446 -19.030 1.00 90.31 115 LYS A N 1
ATOM 854 C CA . LYS A 1 115 ? 22.343 2.872 -17.891 1.00 90.31 115 LYS A CA 1
ATOM 855 C C . LYS A 1 115 ? 21.507 3.086 -16.624 1.00 90.31 115 LYS A C 1
ATOM 857 O O . LYS A 1 115 ? 21.879 2.572 -15.575 1.00 90.31 115 LYS A O 1
ATOM 862 N N . LYS A 1 116 ? 20.395 3.829 -16.712 1.00 87.56 116 LYS A N 1
ATOM 863 C CA . LYS A 1 116 ? 19.495 4.069 -15.570 1.00 87.56 116 LYS A CA 1
ATOM 864 C C . LYS A 1 116 ? 18.886 2.766 -15.060 1.00 87.56 116 LYS A C 1
ATOM 866 O O . LYS A 1 116 ? 18.888 2.541 -13.858 1.00 87.56 116 LYS A O 1
ATOM 871 N N . PHE A 1 117 ? 18.445 1.895 -15.964 1.00 89.38 117 PHE A N 1
ATOM 872 C CA . PHE A 1 117 ? 17.900 0.592 -15.605 1.00 89.38 117 PHE A CA 1
ATOM 873 C C . PHE A 1 117 ? 18.923 -0.247 -14.830 1.00 89.38 117 PHE A C 1
ATOM 875 O O . PHE A 1 117 ? 18.623 -0.712 -13.739 1.00 89.38 117 PHE A O 1
ATOM 882 N N . ARG A 1 118 ? 20.169 -0.370 -15.312 1.00 88.62 118 ARG A N 1
ATOM 883 C CA . ARG A 1 118 ? 21.218 -1.114 -14.584 1.00 88.62 118 ARG A CA 1
ATOM 884 C C . ARG A 1 118 ? 21.475 -0.565 -13.178 1.00 88.62 118 ARG A C 1
ATOM 886 O O . ARG A 1 118 ? 21.627 -1.350 -12.248 1.00 88.62 118 ARG A O 1
ATOM 893 N N . LEU A 1 119 ? 21.498 0.757 -13.017 1.00 87.25 119 LEU A N 1
ATOM 894 C CA . LEU A 1 119 ? 21.670 1.372 -11.699 1.00 87.25 119 LEU A CA 1
ATOM 895 C C . LEU A 1 119 ? 20.468 1.115 -10.782 1.00 87.25 119 LEU A C 1
ATOM 897 O O . LEU A 1 119 ? 20.655 0.810 -9.611 1.00 87.25 119 LEU A O 1
ATOM 901 N N . TYR A 1 120 ? 19.245 1.197 -11.309 1.00 83.56 120 TYR A N 1
ATOM 902 C CA . TYR A 1 120 ? 18.032 0.873 -10.557 1.00 83.56 120 TYR A CA 1
ATOM 903 C C . TYR A 1 120 ? 18.054 -0.571 -10.047 1.00 83.56 120 TYR A C 1
ATOM 905 O O . TYR A 1 120 ? 17.765 -0.836 -8.885 1.00 83.56 120 TYR A O 1
ATOM 913 N N . VAL A 1 121 ? 18.457 -1.508 -10.903 1.00 86.81 121 VAL A N 1
ATOM 914 C CA . VAL A 1 121 ? 18.570 -2.929 -10.560 1.00 86.81 121 VAL A CA 1
ATOM 915 C C . VAL A 1 121 ? 19.551 -3.147 -9.418 1.00 86.81 121 VAL A C 1
ATOM 917 O O . VAL A 1 121 ? 19.247 -3.893 -8.491 1.00 86.81 121 VAL A O 1
ATOM 920 N N . GLN A 1 122 ? 20.686 -2.452 -9.461 1.00 86.31 122 GLN A N 1
ATOM 921 C CA . GLN A 1 122 ? 21.692 -2.490 -8.406 1.00 86.31 122 GLN A CA 1
ATOM 922 C C . GLN A 1 122 ? 21.178 -1.889 -7.087 1.00 86.31 122 GLN A C 1
ATOM 924 O O . GLN A 1 122 ? 21.313 -2.487 -6.015 1.00 86.31 122 GLN A O 1
ATOM 929 N N . ASP A 1 123 ? 20.544 -0.717 -7.162 1.00 82.19 123 ASP A N 1
ATOM 930 C CA . ASP A 1 123 ? 19.960 -0.021 -6.011 1.00 82.19 123 ASP A CA 1
ATOM 931 C C . ASP A 1 123 ? 18.899 -0.884 -5.309 1.00 82.19 123 ASP A C 1
ATOM 933 O O . ASP A 1 123 ? 18.926 -1.083 -4.091 1.00 82.19 123 ASP A O 1
ATOM 937 N N . LYS A 1 124 ? 18.011 -1.507 -6.088 1.00 79.75 124 LYS A N 1
ATOM 938 C CA . LYS A 1 124 ? 16.930 -2.354 -5.570 1.00 79.75 124 LYS A CA 1
ATOM 939 C C . LYS A 1 124 ? 17.362 -3.781 -5.221 1.00 79.75 124 LYS A C 1
ATOM 941 O O . LYS A 1 124 ? 16.588 -4.499 -4.590 1.00 79.75 124 LYS A O 1
ATOM 946 N N . GLY A 1 125 ? 18.583 -4.192 -5.566 1.00 83.56 125 GLY A N 1
ATOM 947 C CA . GLY A 1 125 ? 19.072 -5.549 -5.307 1.00 83.56 125 GLY A CA 1
ATOM 948 C C . GLY A 1 125 ? 18.355 -6.608 -6.158 1.00 83.56 125 GLY A C 1
ATOM 949 O O . GLY A 1 125 ? 17.987 -7.673 -5.655 1.00 83.56 125 GLY A O 1
ATOM 950 N N . LEU A 1 126 ? 18.052 -6.272 -7.415 1.00 85.69 126 LEU A N 1
ATOM 951 C CA . LEU A 1 126 ? 17.285 -7.094 -8.360 1.00 85.69 126 LEU A CA 1
ATOM 952 C C . LEU A 1 126 ? 18.175 -7.850 -9.358 1.00 85.69 126 LEU A C 1
ATOM 954 O O . LEU A 1 126 ? 17.669 -8.428 -10.319 1.00 85.69 126 LEU A O 1
ATOM 958 N N . GLU A 1 127 ? 19.489 -7.885 -9.144 1.00 87.12 127 GLU A N 1
ATOM 959 C CA . GLU A 1 127 ? 20.453 -8.533 -10.037 1.00 87.12 127 GLU A CA 1
ATOM 960 C C . GLU A 1 127 ? 20.116 -10.014 -10.234 1.00 87.12 127 GLU A C 1
ATOM 962 O O . GLU A 1 127 ? 20.093 -10.499 -11.359 1.00 87.12 127 GLU A O 1
ATOM 967 N N . ALA A 1 128 ? 19.750 -10.713 -9.155 1.00 84.12 128 ALA A N 1
ATOM 968 C CA . ALA A 1 128 ? 19.342 -12.118 -9.214 1.00 84.12 128 ALA A CA 1
ATOM 969 C C . ALA A 1 128 ? 18.017 -12.343 -9.967 1.00 84.12 128 ALA A C 1
ATOM 971 O O . ALA A 1 128 ? 17.751 -13.455 -10.411 1.00 84.12 128 ALA A O 1
ATOM 972 N N . VAL A 1 129 ? 17.170 -11.314 -10.080 1.00 80.81 129 VAL A N 1
ATOM 973 C CA . VAL A 1 129 ? 15.895 -11.389 -10.813 1.00 80.81 129 VAL A CA 1
ATOM 974 C C . VAL A 1 129 ? 16.129 -11.225 -12.311 1.00 80.81 129 VAL A C 1
ATOM 976 O O . VAL A 1 129 ? 15.482 -11.897 -13.107 1.00 80.81 129 VAL A O 1
ATOM 979 N N . ILE A 1 130 ? 17.048 -10.340 -12.694 1.00 83.94 130 ILE A N 1
ATOM 980 C CA . ILE A 1 130 ? 17.341 -10.057 -14.103 1.00 83.94 130 ILE A CA 1
ATOM 981 C C . ILE A 1 130 ? 18.341 -11.050 -14.685 1.00 83.94 130 ILE A C 1
ATOM 983 O O . ILE A 1 130 ? 18.237 -11.384 -15.866 1.00 83.94 130 ILE A O 1
ATOM 987 N N . GLY A 1 131 ? 19.283 -11.541 -13.877 1.00 84.94 131 GLY A N 1
ATOM 988 C CA . GLY A 1 131 ? 20.328 -12.457 -14.323 1.00 84.94 131 GLY A CA 1
ATOM 989 C C . GLY A 1 131 ? 21.071 -11.914 -15.546 1.00 84.94 131 GLY A C 1
ATOM 990 O O . GLY A 1 131 ? 21.390 -10.726 -15.615 1.00 84.94 131 GLY A O 1
ATOM 991 N N . ASP A 1 132 ? 21.270 -12.777 -16.541 1.00 83.75 132 ASP A N 1
ATOM 992 C CA . ASP A 1 132 ? 21.973 -12.455 -17.789 1.00 83.75 132 ASP A CA 1
ATOM 993 C C . ASP A 1 132 ? 21.046 -11.931 -18.898 1.00 83.75 132 ASP A C 1
ATOM 995 O O . ASP A 1 132 ? 21.391 -11.981 -20.080 1.00 83.75 132 ASP A O 1
ATOM 999 N N . THR A 1 133 ? 19.852 -11.436 -18.544 1.00 84.94 133 THR A N 1
ATOM 1000 C CA . THR A 1 133 ? 18.890 -10.939 -19.536 1.00 84.94 133 THR A CA 1
ATOM 1001 C C . THR A 1 133 ? 19.532 -9.834 -20.388 1.00 84.94 133 THR A C 1
ATOM 1003 O O . THR A 1 133 ? 19.945 -8.799 -19.847 1.00 84.94 133 THR A O 1
ATOM 1006 N N . PRO A 1 134 ? 19.617 -10.010 -21.722 1.00 85.88 134 PRO A N 1
ATOM 1007 C CA . PRO A 1 134 ? 20.183 -8.998 -22.596 1.00 85.88 134 PRO A CA 1
ATOM 1008 C C . PRO A 1 134 ? 19.284 -7.763 -22.589 1.00 85.88 134 PRO A C 1
ATOM 1010 O O . PRO A 1 134 ? 18.076 -7.846 -22.808 1.00 85.88 134 PRO A O 1
ATOM 1013 N N . LEU A 1 135 ? 19.886 -6.603 -22.333 1.00 86.38 135 LEU A N 1
ATOM 1014 C CA . LEU A 1 135 ? 19.171 -5.333 -22.340 1.00 86.38 135 LEU A CA 1
ATOM 1015 C C . LEU A 1 135 ? 19.315 -4.655 -23.706 1.00 86.38 135 LEU A C 1
ATOM 1017 O O . LEU A 1 135 ? 20.420 -4.657 -24.259 1.00 86.38 135 LEU A O 1
ATOM 1021 N N . PRO A 1 136 ? 18.247 -4.031 -24.232 1.00 87.50 136 PRO A N 1
ATOM 1022 C CA . PRO A 1 136 ? 18.329 -3.246 -25.456 1.00 87.50 136 PRO A CA 1
ATOM 1023 C C . PRO A 1 136 ? 19.341 -2.105 -25.315 1.00 87.50 136 PRO A C 1
ATOM 1025 O O . PRO A 1 136 ? 19.553 -1.556 -24.227 1.00 87.50 136 PRO A O 1
ATOM 1028 N N . ALA A 1 137 ? 19.953 -1.727 -26.437 1.00 85.44 137 ALA A N 1
ATOM 1029 C CA . ALA A 1 137 ? 20.755 -0.517 -26.526 1.00 85.44 137 ALA A CA 1
ATOM 1030 C C . ALA A 1 137 ? 19.817 0.696 -26.601 1.00 85.44 137 ALA A C 1
ATOM 1032 O O . ALA A 1 137 ? 19.035 0.822 -27.540 1.00 85.44 137 ALA A O 1
ATOM 1033 N N . GLY A 1 138 ? 19.878 1.580 -25.606 1.00 90.94 138 GLY A N 1
ATOM 1034 C CA . GLY A 1 138 ? 19.064 2.794 -25.566 1.00 90.94 138 GLY A CA 1
ATOM 1035 C C . GLY A 1 138 ? 18.033 2.745 -24.450 1.00 90.94 138 GLY A C 1
ATOM 1036 O O . GLY A 1 138 ? 18.372 3.088 -23.318 1.00 90.94 138 GLY A O 1
ATOM 1037 N N . ILE A 1 139 ? 16.796 2.359 -24.773 1.00 91.38 139 ILE A N 1
ATOM 1038 C CA . ILE A 1 139 ? 15.641 2.413 -23.865 1.00 91.38 139 ILE A CA 1
ATOM 1039 C C . ILE A 1 139 ? 15.198 1.010 -23.447 1.00 91.38 139 ILE A C 1
ATOM 1041 O O . ILE A 1 139 ? 15.033 0.121 -24.276 1.00 91.38 139 ILE A O 1
ATOM 1045 N N . VAL A 1 140 ? 14.984 0.846 -22.146 1.00 90.00 140 VAL A N 1
ATOM 1046 C CA . VAL A 1 140 ? 14.387 -0.314 -21.492 1.00 90.00 140 VAL A CA 1
ATOM 1047 C C . VAL A 1 140 ? 13.029 0.131 -20.937 1.00 90.00 140 VAL A C 1
ATOM 1049 O O . VAL A 1 140 ? 13.012 0.960 -20.021 1.00 90.00 140 VAL A O 1
ATOM 1052 N N . PRO A 1 141 ? 11.903 -0.383 -21.460 1.00 88.19 141 PRO A N 1
ATOM 1053 C CA . PRO A 1 141 ? 10.598 -0.107 -20.879 1.00 88.19 141 PRO A CA 1
ATOM 1054 C C . PRO A 1 141 ? 10.453 -0.867 -19.554 1.00 88.19 141 PRO A C 1
ATOM 1056 O O . PRO A 1 141 ? 10.562 -2.093 -19.503 1.00 88.19 141 PRO A O 1
ATOM 1059 N N . GLU A 1 142 ? 10.200 -0.140 -18.473 1.00 86.44 142 GLU A N 1
ATOM 1060 C CA . GLU A 1 142 ? 9.815 -0.685 -17.175 1.00 86.44 142 GLU A CA 1
ATOM 1061 C C . GLU A 1 142 ? 8.293 -0.655 -17.059 1.00 86.44 142 GLU A C 1
ATOM 1063 O O . GLU A 1 142 ? 7.679 0.388 -17.263 1.00 86.44 142 GLU A O 1
ATOM 1068 N N . ILE A 1 143 ? 7.683 -1.781 -16.687 1.00 88.81 143 ILE A N 1
ATOM 1069 C CA . ILE A 1 143 ? 6.278 -1.824 -16.275 1.00 88.81 143 ILE A CA 1
ATOM 1070 C C . ILE A 1 143 ? 6.244 -2.092 -14.778 1.00 88.81 143 ILE A C 1
ATOM 1072 O O . ILE A 1 143 ? 6.728 -3.128 -14.319 1.00 88.81 143 ILE A O 1
ATOM 1076 N N . TYR A 1 144 ? 5.640 -1.184 -14.019 1.00 88.50 144 TYR A N 1
ATOM 1077 C CA . TYR A 1 144 ? 5.538 -1.300 -12.571 1.00 88.50 144 TYR A CA 1
ATOM 1078 C C . TYR A 1 144 ? 4.090 -1.201 -12.089 1.00 88.50 144 TYR A C 1
ATOM 1080 O O . TYR A 1 144 ? 3.218 -0.596 -12.714 1.00 88.50 144 TYR A O 1
ATOM 1088 N N . SER A 1 145 ? 3.829 -1.812 -10.936 1.00 91.75 145 SER A N 1
ATOM 1089 C CA . SER A 1 145 ? 2.577 -1.674 -10.190 1.00 91.75 145 SER A CA 1
ATOM 1090 C C . SER A 1 145 ? 2.908 -1.579 -8.710 1.00 91.75 145 SER A C 1
ATOM 1092 O O . SER A 1 145 ? 3.818 -2.257 -8.229 1.00 91.75 145 SER A O 1
ATOM 1094 N N . ARG A 1 146 ? 2.173 -0.739 -7.988 1.00 92.81 146 ARG A N 1
ATOM 1095 C CA . ARG A 1 146 ? 2.378 -0.500 -6.559 1.00 92.81 146 ARG A CA 1
ATOM 1096 C C . ARG A 1 146 ? 1.330 -1.259 -5.767 1.00 92.81 146 ARG A C 1
ATOM 1098 O O . ARG A 1 146 ? 0.155 -1.220 -6.114 1.00 92.81 146 ARG A O 1
ATOM 1105 N N . TYR A 1 147 ? 1.770 -1.917 -4.702 1.00 95.38 147 TYR A N 1
ATOM 1106 C CA . TYR A 1 147 ? 0.923 -2.666 -3.780 1.00 95.38 147 TYR A CA 1
ATOM 1107 C C . TYR A 1 147 ? 1.097 -2.040 -2.404 1.00 95.38 147 TYR A C 1
ATOM 1109 O O . TYR A 1 147 ? 2.180 -2.111 -1.825 1.00 95.38 147 TYR A O 1
ATOM 1117 N N . SER A 1 148 ? 0.050 -1.397 -1.900 1.00 95.00 148 SER A N 1
ATOM 1118 C CA . SER A 1 148 ? 0.068 -0.746 -0.596 1.00 95.00 148 SER A CA 1
ATOM 1119 C C . SER A 1 148 ? -0.993 -1.334 0.317 1.00 95.00 148 SER A C 1
ATOM 1121 O O . SER A 1 148 ? -2.032 -1.828 -0.125 1.00 95.00 148 SER A O 1
ATOM 1123 N N . LYS A 1 149 ? -0.694 -1.311 1.612 1.00 94.88 149 LYS A N 1
ATOM 1124 C CA . LYS A 1 149 ? -1.557 -1.848 2.651 1.00 94.88 149 LYS A CA 1
ATOM 1125 C C . LYS A 1 149 ? -1.396 -1.037 3.925 1.00 94.88 149 LYS A C 1
ATOM 1127 O O . LYS A 1 149 ? -0.272 -0.797 4.357 1.00 94.88 149 LYS A O 1
ATOM 1132 N N . VAL A 1 150 ? -2.513 -0.706 4.560 1.00 94.69 150 VAL A N 1
ATOM 1133 C CA . VAL A 1 150 ? -2.547 -0.128 5.907 1.00 94.69 150 VAL A CA 1
ATOM 1134 C C . VAL A 1 150 ? -3.335 -1.044 6.836 1.00 94.69 150 VAL A C 1
ATOM 1136 O O . VAL A 1 150 ? -4.277 -1.707 6.407 1.00 94.69 150 VAL A O 1
ATOM 1139 N N . ILE A 1 151 ? -2.947 -1.095 8.108 1.00 94.81 151 ILE A N 1
ATOM 1140 C CA . ILE A 1 151 ? -3.643 -1.866 9.142 1.00 94.81 151 ILE A CA 1
ATOM 1141 C C . ILE A 1 151 ? -4.125 -0.885 10.206 1.00 94.81 151 ILE A C 1
ATOM 1143 O O . ILE A 1 151 ? -3.317 -0.220 10.850 1.00 94.81 151 ILE A O 1
ATOM 1147 N N . LEU A 1 152 ? -5.438 -0.824 10.388 1.00 94.44 152 LEU A N 1
ATOM 1148 C CA . LEU A 1 152 ? -6.132 -0.011 11.376 1.00 94.44 152 LEU A CA 1
ATOM 1149 C C . LEU A 1 152 ? -6.624 -0.902 12.515 1.00 94.44 152 LEU A C 1
ATOM 1151 O O . LEU A 1 152 ? -7.054 -2.039 12.296 1.00 94.44 152 LEU A O 1
ATOM 1155 N N . ALA A 1 153 ? -6.595 -0.373 13.730 1.00 94.19 153 ALA A N 1
ATOM 1156 C CA . ALA A 1 153 ? -7.074 -1.042 14.929 1.00 94.19 153 ALA A CA 1
ATOM 1157 C C . ALA A 1 153 ? -8.304 -0.311 15.480 1.00 94.19 153 ALA A C 1
ATOM 1159 O O . ALA A 1 153 ? -8.179 0.768 16.058 1.00 94.19 153 ALA A O 1
ATOM 1160 N N . VAL A 1 154 ? -9.486 -0.907 15.297 1.00 94.25 154 VAL A N 1
ATOM 1161 C CA . VAL A 1 154 ? -10.776 -0.334 15.707 1.00 94.25 154 VAL A CA 1
ATOM 1162 C C . VAL A 1 154 ? -11.192 -0.885 17.066 1.00 94.25 154 VAL A C 1
ATOM 1164 O O . VAL A 1 154 ? -11.297 -2.100 17.247 1.00 94.25 154 VAL A O 1
ATOM 1167 N N . GLY A 1 155 ? -11.470 0.014 18.008 1.00 91.81 155 GLY A N 1
ATOM 1168 C CA . GLY A 1 155 ? -11.787 -0.314 19.395 1.00 91.81 155 GLY A CA 1
ATOM 1169 C C . GLY A 1 155 ? -10.556 -0.424 20.299 1.00 91.81 155 GLY A C 1
ATOM 1170 O O . GLY A 1 155 ? -9.410 -0.287 19.872 1.00 91.81 155 GLY A O 1
ATOM 1171 N N . ASN A 1 156 ? -10.805 -0.659 21.587 1.00 82.88 156 ASN A N 1
ATOM 1172 C CA . ASN A 1 156 ? -9.747 -0.775 22.588 1.00 82.88 156 ASN A CA 1
ATOM 1173 C C . ASN A 1 156 ? -9.071 -2.146 22.478 1.00 82.88 156 ASN A C 1
ATOM 1175 O O . ASN A 1 156 ? -9.723 -3.155 22.730 1.00 82.88 156 ASN A O 1
ATOM 1179 N N . ASN A 1 157 ? -7.774 -2.172 22.145 1.00 74.00 157 ASN A N 1
ATOM 1180 C CA . ASN A 1 157 ? -6.968 -3.394 22.014 1.00 74.00 157 ASN A CA 1
ATOM 1181 C C . ASN A 1 157 ? -7.691 -4.500 21.223 1.00 74.00 157 ASN A C 1
ATOM 1183 O O . ASN A 1 157 ? -8.041 -5.525 21.812 1.00 74.00 157 ASN A O 1
ATOM 1187 N N . PRO A 1 158 ? -7.934 -4.305 19.911 1.00 76.12 158 PRO A N 1
ATOM 1188 C CA . PRO A 1 158 ? -8.653 -5.286 19.109 1.00 76.12 158 PRO A CA 1
ATOM 1189 C C . PRO A 1 158 ? -8.001 -6.669 19.262 1.00 76.12 158 PRO A C 1
ATOM 1191 O O . PRO A 1 158 ? -6.809 -6.815 18.979 1.00 76.12 158 PRO A O 1
ATOM 1194 N N . PRO A 1 159 ? -8.739 -7.675 19.762 1.00 71.44 159 PRO A N 1
ATOM 1195 C CA . PRO A 1 159 ? -8.167 -8.977 20.053 1.00 71.44 159 PRO A CA 1
ATOM 1196 C C . PRO A 1 159 ? -7.888 -9.768 18.769 1.00 71.44 159 PRO A C 1
ATOM 1198 O O . PRO A 1 159 ? -8.479 -9.540 17.711 1.00 71.44 159 PRO A O 1
ATOM 1201 N N . GLY A 1 160 ? -7.007 -10.760 18.887 1.00 81.81 160 GLY A N 1
ATOM 1202 C CA . GLY A 1 160 ? -6.771 -11.757 17.847 1.00 81.81 160 GLY A CA 1
ATOM 1203 C C . GLY A 1 160 ? -5.678 -11.394 16.843 1.00 81.81 160 GLY A C 1
ATOM 1204 O O . GLY A 1 160 ? -4.787 -10.587 17.096 1.00 81.81 160 GLY A O 1
ATOM 1205 N N . THR A 1 161 ? -5.716 -12.071 15.699 1.00 88.75 161 THR A N 1
ATOM 1206 C CA . THR A 1 161 ? -4.637 -12.096 14.700 1.00 88.75 161 THR A CA 1
ATOM 1207 C C . THR A 1 161 ? -5.046 -11.474 13.368 1.00 88.75 161 THR A C 1
ATOM 1209 O O . THR A 1 161 ? -4.396 -11.712 12.354 1.00 88.75 161 THR A O 1
ATOM 1212 N N . GLY A 1 162 ? -6.101 -10.651 13.345 1.00 89.88 162 GLY A N 1
ATOM 1213 C CA . GLY A 1 162 ? -6.610 -10.034 12.112 1.00 89.88 162 GLY A CA 1
ATOM 1214 C C . GLY A 1 162 ? -5.555 -9.219 11.352 1.00 89.88 162 GLY A C 1
ATOM 1215 O O . GLY A 1 162 ? -5.544 -9.233 10.128 1.00 89.88 162 GLY A O 1
ATOM 1216 N N . TYR A 1 163 ? -4.588 -8.618 12.054 1.00 90.00 163 TYR A N 1
ATOM 1217 C CA . TYR A 1 163 ? 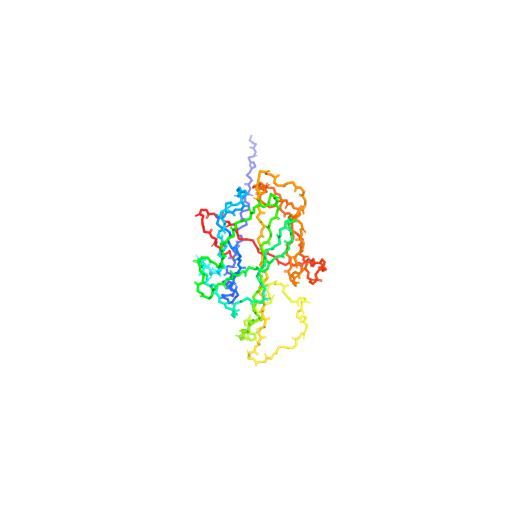-3.435 -7.932 11.454 1.00 90.00 163 TYR A CA 1
ATOM 1218 C C . TYR A 1 163 ? -2.514 -8.843 10.610 1.00 90.00 163 TYR A C 1
ATOM 1220 O O . TYR A 1 163 ? -1.706 -8.344 9.829 1.00 90.00 163 TYR A O 1
ATOM 1228 N N . LEU A 1 164 ? -2.615 -10.171 10.758 1.00 92.38 164 LEU A N 1
ATOM 1229 C CA . LEU A 1 164 ? -1.885 -11.160 9.956 1.00 92.38 164 LEU A CA 1
ATOM 1230 C C . LEU A 1 164 ? -2.573 -11.480 8.625 1.00 92.38 164 LEU A C 1
ATOM 1232 O O . LEU A 1 164 ? -2.003 -12.217 7.818 1.00 92.38 164 LEU A O 1
ATOM 1236 N N . LYS A 1 165 ? -3.796 -10.984 8.402 1.00 93.31 165 LYS A N 1
ATOM 1237 C CA . LYS A 1 165 ? -4.574 -11.296 7.206 1.00 93.31 165 LYS A CA 1
ATOM 1238 C C . LYS A 1 165 ? -3.817 -10.844 5.955 1.00 93.31 165 LYS A C 1
ATOM 1240 O O . LYS A 1 165 ? -3.419 -9.685 5.821 1.00 93.31 165 LYS A O 1
ATOM 1245 N N . GLN A 1 166 ? -3.636 -11.796 5.044 1.00 95.38 166 GLN A N 1
ATOM 1246 C CA . GLN A 1 166 ? -3.185 -11.529 3.688 1.00 95.38 166 GLN A CA 1
ATOM 1247 C C . GLN A 1 166 ? -4.370 -11.096 2.828 1.00 95.38 166 GLN A C 1
ATOM 1249 O O . GLN A 1 166 ? -5.455 -11.680 2.919 1.00 95.38 166 GLN A O 1
ATOM 1254 N N . LEU A 1 167 ? -4.148 -10.082 1.999 1.00 96.44 167 LEU A N 1
ATOM 1255 C CA . LEU A 1 167 ? -5.109 -9.589 1.017 1.00 96.44 167 LEU A CA 1
ATOM 1256 C C . LEU A 1 167 ? -4.949 -10.269 -0.350 1.00 96.44 167 LEU A C 1
ATOM 1258 O O . LEU A 1 167 ? -5.787 -10.060 -1.231 1.00 96.44 167 LEU A O 1
ATOM 1262 N N . GLY A 1 168 ? -3.885 -11.057 -0.537 1.00 96.00 168 GLY A N 1
ATOM 1263 C CA . GLY A 1 168 ? -3.564 -11.696 -1.812 1.00 96.00 168 GLY A CA 1
ATOM 1264 C C . GLY A 1 168 ? -2.915 -10.727 -2.799 1.00 96.00 168 GLY A C 1
ATOM 1265 O O . GLY A 1 168 ? -3.123 -10.844 -4.005 1.00 96.00 168 GLY A O 1
ATOM 1266 N N . LEU A 1 169 ? -2.166 -9.736 -2.303 1.00 96.56 169 LEU A N 1
ATOM 1267 C CA . LEU A 1 169 ? -1.430 -8.817 -3.175 1.00 96.56 169 LEU A CA 1
ATOM 1268 C C . LEU A 1 169 ? -0.262 -9.562 -3.836 1.00 96.56 169 LEU A C 1
ATOM 1270 O O . LEU A 1 169 ? 0.344 -10.450 -3.231 1.00 96.56 169 LEU A O 1
ATOM 1274 N N . LYS A 1 170 ? 0.087 -9.195 -5.079 1.00 95.19 170 LYS A N 1
ATOM 1275 C CA . LYS A 1 170 ? 1.193 -9.847 -5.803 1.00 95.19 170 LYS A CA 1
ATOM 1276 C C . LYS A 1 170 ? 2.510 -9.710 -5.046 1.00 95.19 170 LYS A C 1
ATOM 1278 O O . LYS A 1 170 ? 3.279 -10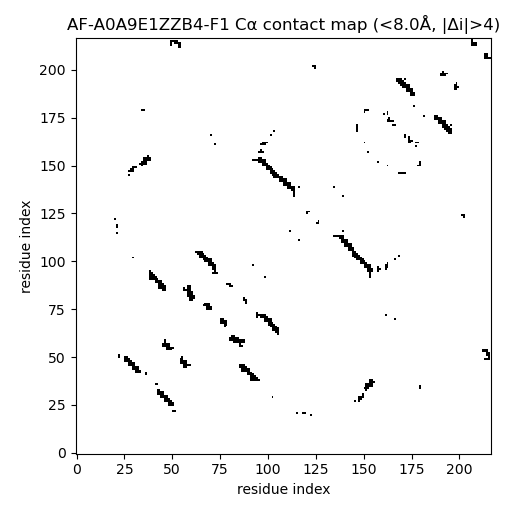.659 -5.024 1.00 95.19 170 LYS A O 1
ATOM 1283 N N . LEU A 1 171 ? 2.754 -8.554 -4.437 1.00 93.25 171 LEU A N 1
ATOM 1284 C CA . LEU A 1 171 ? 3.822 -8.343 -3.471 1.00 93.25 171 LEU A CA 1
ATOM 1285 C C . LEU A 1 171 ? 3.171 -7.881 -2.167 1.00 93.25 171 LEU A C 1
ATOM 1287 O O . LEU A 1 171 ? 2.482 -6.863 -2.156 1.00 93.25 171 LEU A O 1
ATOM 1291 N N . GLU A 1 172 ? 3.341 -8.638 -1.086 1.00 95.00 172 GLU A N 1
ATOM 1292 C CA . GLU A 1 172 ? 2.624 -8.388 0.163 1.00 95.00 172 GLU A CA 1
ATOM 1293 C C . GLU A 1 172 ? 3.532 -8.467 1.389 1.00 95.00 172 GLU A C 1
ATOM 1295 O O . GLU A 1 172 ? 4.166 -9.488 1.648 1.00 95.00 172 GLU A O 1
ATOM 1300 N N . LEU A 1 173 ? 3.541 -7.404 2.195 1.00 92.31 173 LEU A N 1
ATOM 1301 C CA . LEU A 1 173 ? 4.163 -7.397 3.517 1.00 92.31 173 LEU A CA 1
ATOM 1302 C C . LEU A 1 173 ? 3.132 -7.753 4.590 1.00 92.31 173 LEU A C 1
ATOM 1304 O O . LEU A 1 173 ? 2.069 -7.139 4.676 1.00 92.31 173 LEU A O 1
ATOM 1308 N N . VAL A 1 174 ? 3.446 -8.724 5.443 1.00 92.75 174 VAL A N 1
ATOM 1309 C CA . VAL A 1 174 ? 2.638 -9.096 6.612 1.00 92.75 174 VAL A CA 1
ATOM 1310 C C . VAL A 1 174 ? 3.487 -8.937 7.866 1.00 92.75 174 VAL A C 1
ATOM 1312 O O . VAL A 1 174 ? 4.539 -9.579 7.970 1.00 92.75 174 VAL A O 1
ATOM 1315 N N . PRO A 1 175 ? 3.062 -8.126 8.844 1.00 89.75 175 PRO A N 1
ATOM 1316 C CA . PRO A 1 175 ? 3.829 -7.980 10.065 1.00 89.75 175 PRO A CA 1
ATOM 1317 C C . PRO A 1 175 ? 3.748 -9.247 10.923 1.00 89.75 175 PRO A C 1
ATOM 1319 O O . PRO A 1 175 ? 2.743 -9.951 10.951 1.00 89.75 175 PRO A O 1
ATOM 1322 N N . GLY A 1 176 ? 4.834 -9.562 11.622 1.00 85.50 176 GLY A N 1
ATOM 1323 C CA . GLY A 1 176 ? 4.910 -10.668 12.580 1.00 85.50 176 GLY A CA 1
ATOM 1324 C C . GLY A 1 176 ? 4.368 -10.308 13.966 1.00 85.50 176 GLY A C 1
ATOM 1325 O O . GLY A 1 176 ? 4.198 -11.190 14.800 1.00 85.50 176 GLY A O 1
ATOM 1326 N N . LYS A 1 177 ? 4.101 -9.022 14.218 1.00 81.69 177 LYS A N 1
ATOM 1327 C CA . LYS A 1 177 ? 3.503 -8.497 15.451 1.00 81.69 177 LYS A CA 1
ATOM 1328 C C . LYS A 1 177 ? 2.435 -7.465 15.110 1.00 81.69 177 LYS A C 1
ATOM 1330 O O . LYS A 1 177 ? 2.453 -6.895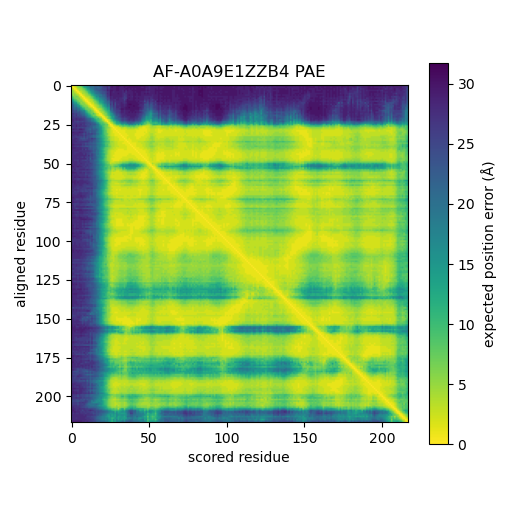 14.023 1.00 81.69 177 LYS A O 1
ATOM 1335 N N . ASN A 1 178 ? 1.532 -7.207 16.049 1.00 81.00 178 ASN A N 1
ATOM 1336 C CA . ASN A 1 178 ? 0.525 -6.165 15.898 1.00 81.00 178 ASN A CA 1
ATOM 1337 C C . ASN A 1 178 ? 1.201 -4.785 15.766 1.00 81.00 178 ASN A C 1
ATOM 1339 O O . ASN A 1 178 ? 1.748 -4.278 16.746 1.00 81.00 178 ASN A O 1
ATOM 1343 N N . LEU A 1 179 ? 1.178 -4.215 14.554 1.00 75.75 179 LEU A N 1
ATOM 1344 C CA . LEU A 1 179 ? 1.808 -2.931 14.224 1.00 75.75 179 LEU A CA 1
ATOM 1345 C C . LEU A 1 179 ? 1.189 -1.747 14.973 1.00 75.75 179 LEU A C 1
ATOM 1347 O O . LEU A 1 179 ? 1.959 -0.993 15.562 1.00 75.75 179 LEU A O 1
ATOM 1351 N N . PRO A 1 180 ? -0.150 -1.588 15.014 1.00 69.50 180 PRO A N 1
ATOM 1352 C CA . PRO A 1 180 ? -0.772 -0.531 15.800 1.00 69.50 180 PRO A CA 1
ATOM 1353 C C . PRO A 1 180 ? -0.247 -0.455 17.243 1.00 69.50 180 PRO A C 1
ATOM 1355 O O . PRO A 1 180 ? 0.126 0.617 17.705 1.00 69.50 180 PRO A O 1
ATOM 1358 N N . THR A 1 181 ? -0.085 -1.587 17.935 1.00 69.12 181 THR A N 1
ATOM 1359 C CA . THR A 1 181 ? 0.406 -1.612 19.327 1.00 69.12 181 THR A CA 1
ATOM 1360 C C . THR A 1 181 ? 1.921 -1.812 19.450 1.00 69.12 181 THR A C 1
ATOM 1362 O O . THR A 1 181 ? 2.411 -2.155 20.531 1.00 69.12 181 THR A O 1
ATOM 1365 N N . TRP A 1 182 ? 2.677 -1.698 18.356 1.00 74.44 182 TRP A N 1
ATOM 1366 C CA . TRP A 1 182 ? 4.117 -1.936 18.371 1.00 74.44 182 TRP A CA 1
ATOM 1367 C C . TRP A 1 182 ? 4.840 -0.809 19.115 1.00 74.44 182 TRP A C 1
ATOM 1369 O O . TRP A 1 182 ? 4.590 0.375 18.898 1.00 74.44 182 TRP A O 1
ATOM 1379 N N . LYS A 1 183 ? 5.746 -1.188 20.021 1.00 73.06 183 LYS A N 1
ATOM 1380 C CA . LYS A 1 183 ? 6.534 -0.245 20.819 1.00 73.06 183 LYS A CA 1
ATOM 1381 C C . LYS A 1 183 ? 7.842 0.073 20.108 1.00 73.06 183 LYS A C 1
ATOM 1383 O O . LYS A 1 183 ? 8.514 -0.838 19.618 1.00 73.06 183 LYS A O 1
ATOM 1388 N N . ALA A 1 184 ? 8.237 1.343 20.154 1.00 71.00 184 ALA A N 1
ATOM 1389 C CA . ALA A 1 184 ? 9.562 1.771 19.725 1.00 71.00 184 ALA A CA 1
ATOM 1390 C C . ALA A 1 184 ? 10.659 0.916 20.391 1.00 71.00 184 ALA A C 1
ATOM 1392 O O . ALA A 1 184 ? 10.498 0.439 21.517 1.00 71.00 184 ALA A O 1
ATOM 1393 N N . ASN A 1 185 ? 11.770 0.716 19.680 1.00 74.12 185 ASN A N 1
ATOM 1394 C CA . ASN A 1 185 ? 12.934 -0.069 20.117 1.00 74.12 185 ASN A CA 1
ATOM 1395 C C . ASN A 1 185 ? 12.694 -1.581 20.310 1.00 74.12 185 ASN A C 1
ATOM 1397 O O . ASN A 1 185 ? 13.562 -2.276 20.831 1.00 74.12 185 ASN A O 1
ATOM 1401 N N . THR A 1 186 ? 11.555 -2.123 19.867 1.00 77.38 186 THR A N 1
ATOM 1402 C CA . THR A 1 186 ? 11.344 -3.579 19.789 1.00 77.38 186 THR A CA 1
ATOM 1403 C C . THR A 1 186 ? 11.578 -4.050 18.355 1.00 77.38 186 THR A C 1
ATOM 1405 O O . THR A 1 186 ? 10.982 -3.467 17.462 1.00 77.38 186 THR A O 1
ATOM 1408 N N . PRO A 1 187 ? 12.344 -5.120 18.072 1.00 79.31 187 PRO A N 1
ATOM 1409 C CA . PRO A 1 187 ? 12.489 -5.609 16.702 1.00 79.31 187 PRO A CA 1
ATOM 1410 C C . PRO A 1 187 ? 11.130 -5.861 16.030 1.00 79.31 187 PRO A C 1
ATOM 1412 O O . PRO A 1 187 ? 10.260 -6.543 16.590 1.00 79.31 187 PRO A O 1
ATOM 1415 N N . LEU A 1 188 ? 10.942 -5.286 14.840 1.00 78.75 188 LEU A N 1
ATOM 1416 C CA . LEU A 1 188 ? 9.784 -5.530 13.989 1.00 78.75 188 LEU A CA 1
ATOM 1417 C C . LEU A 1 188 ? 10.125 -6.639 12.996 1.00 78.75 188 LEU A C 1
ATOM 1419 O O . LEU A 1 188 ? 10.989 -6.481 12.140 1.00 78.75 188 LEU A O 1
ATOM 1423 N N . THR A 1 189 ? 9.422 -7.761 13.096 1.00 84.06 189 THR A N 1
ATOM 1424 C CA . THR A 1 189 ? 9.504 -8.825 12.095 1.00 84.06 189 THR A CA 1
ATOM 1425 C C . THR A 1 189 ? 8.471 -8.565 11.009 1.00 84.06 189 THR A C 1
ATOM 1427 O O . THR A 1 189 ? 7.297 -8.364 11.318 1.00 84.06 189 THR A O 1
ATOM 1430 N N . LEU A 1 190 ? 8.886 -8.618 9.748 1.00 87.19 190 LEU A N 1
ATOM 1431 C CA . LEU A 1 190 ? 8.009 -8.580 8.581 1.00 87.19 190 LEU A CA 1
ATOM 1432 C C . LEU A 1 190 ? 8.213 -9.859 7.768 1.00 87.19 190 LEU A C 1
ATOM 1434 O O . LEU A 1 190 ? 9.323 -10.382 7.687 1.00 87.19 190 LEU A O 1
ATOM 1438 N N . ARG A 1 191 ? 7.139 -10.361 7.165 1.00 91.69 191 ARG A N 1
ATOM 1439 C CA . ARG A 1 191 ? 7.178 -11.450 6.188 1.00 91.69 191 ARG A CA 1
ATOM 1440 C C . ARG A 1 191 ? 6.759 -10.887 4.842 1.00 91.69 191 ARG A C 1
ATOM 1442 O O . ARG A 1 191 ? 5.673 -10.321 4.737 1.00 91.69 191 ARG A O 1
ATOM 1449 N N . LEU A 1 192 ? 7.622 -11.031 3.846 1.00 92.12 192 LEU A N 1
ATOM 1450 C CA . LEU A 1 192 ? 7.341 -10.643 2.472 1.00 92.12 192 LEU A CA 1
ATOM 1451 C C . LEU A 1 192 ? 6.831 -11.860 1.703 1.00 92.12 192 LEU A C 1
ATOM 1453 O O . LEU A 1 192 ? 7.403 -12.945 1.810 1.00 92.12 192 LEU A O 1
ATOM 1457 N N . PHE A 1 193 ? 5.771 -11.669 0.930 1.00 94.56 193 PHE A N 1
ATOM 1458 C CA . PHE A 1 193 ? 5.197 -12.673 0.050 1.00 94.56 193 PHE A CA 1
ATOM 1459 C C . PHE A 1 193 ? 5.202 -12.165 -1.389 1.00 94.56 193 PHE A C 1
ATOM 1461 O O . PHE A 1 193 ? 4.905 -10.997 -1.635 1.00 94.56 193 PHE A O 1
ATOM 1468 N N . TYR A 1 194 ? 5.506 -13.054 -2.331 1.00 93.31 194 TYR A N 1
ATOM 1469 C CA . TYR A 1 194 ? 5.316 -12.846 -3.758 1.00 93.31 194 TYR A CA 1
ATOM 1470 C C . TYR A 1 194 ? 4.321 -13.887 -4.272 1.00 93.31 194 TYR A C 1
ATOM 1472 O O . TYR A 1 194 ? 4.563 -15.089 -4.162 1.00 93.31 194 TYR A O 1
ATOM 1480 N N . GLN A 1 195 ? 3.176 -13.431 -4.781 1.00 95.31 195 GLN A N 1
ATOM 1481 C CA . GLN A 1 195 ? 2.068 -14.283 -5.229 1.00 95.31 195 GLN A CA 1
ATOM 1482 C C . GLN A 1 195 ? 1.649 -15.308 -4.157 1.00 95.31 195 GLN A C 1
ATOM 1484 O O . GLN A 1 195 ? 1.448 -16.483 -4.446 1.00 95.31 195 GLN A O 1
ATOM 1489 N N . GLY A 1 196 ? 1.584 -14.871 -2.894 1.00 95.62 196 GLY A N 1
ATOM 1490 C CA . GLY A 1 196 ? 1.239 -15.722 -1.748 1.00 95.62 196 GLY A CA 1
ATOM 1491 C C . GLY A 1 196 ? 2.367 -16.626 -1.231 1.00 95.62 196 GLY A C 1
ATOM 1492 O O . GLY A 1 196 ? 2.224 -17.206 -0.157 1.00 95.62 196 GLY A O 1
ATOM 1493 N N . ASN A 1 197 ? 3.510 -16.708 -1.917 1.00 95.00 197 ASN A N 1
ATOM 1494 C CA . ASN A 1 197 ? 4.650 -17.527 -1.496 1.00 95.00 197 ASN A CA 1
ATOM 1495 C C . ASN A 1 197 ? 5.669 -16.695 -0.704 1.00 95.00 197 ASN A C 1
ATOM 1497 O O . ASN A 1 197 ? 5.930 -15.555 -1.094 1.00 95.00 197 ASN A O 1
ATOM 1501 N N . PRO A 1 198 ? 6.281 -17.221 0.376 1.00 93.56 198 PRO A N 1
ATOM 1502 C CA . PRO A 1 198 ? 7.344 -16.520 1.095 1.00 93.56 198 PRO A CA 1
ATOM 1503 C C . PRO A 1 198 ? 8.471 -16.062 0.158 1.00 93.56 198 PRO A C 1
ATOM 1505 O O . PRO A 1 198 ? 9.018 -16.857 -0.604 1.00 93.56 198 PRO A O 1
ATOM 1508 N N . PHE A 1 199 ? 8.833 -14.781 0.227 1.00 90.31 199 PHE A N 1
ATOM 1509 C CA . PHE A 1 199 ? 9.805 -14.156 -0.667 1.00 90.31 199 PHE A CA 1
ATOM 1510 C C . PHE A 1 199 ? 10.991 -13.600 0.123 1.00 90.31 199 PHE A C 1
ATOM 1512 O O . PHE A 1 199 ? 11.020 -12.445 0.544 1.00 90.31 199 PHE A O 1
ATOM 1519 N N . MET A 1 200 ? 11.958 -14.481 0.371 1.00 85.12 200 MET A N 1
ATOM 1520 C CA . MET A 1 200 ? 13.100 -14.242 1.255 1.00 85.12 200 MET A CA 1
ATOM 1521 C C . MET A 1 200 ? 14.276 -13.571 0.532 1.00 85.12 200 MET A C 1
ATOM 1523 O O . MET A 1 200 ? 14.384 -13.621 -0.693 1.00 85.12 200 MET A O 1
ATOM 1527 N N . GLY A 1 201 ? 15.196 -12.981 1.305 1.00 78.69 201 GLY A N 1
ATOM 1528 C CA . GLY A 1 201 ? 16.460 -12.452 0.776 1.00 78.69 201 GLY A CA 1
ATOM 1529 C C . GLY A 1 201 ? 16.266 -11.258 -0.159 1.00 78.69 201 GLY A C 1
ATOM 1530 O O . GLY A 1 201 ? 16.876 -11.196 -1.226 1.00 78.69 201 GLY A O 1
ATOM 1531 N N . ARG A 1 202 ? 15.363 -10.344 0.206 1.00 82.62 202 ARG A N 1
ATOM 1532 C CA . ARG A 1 202 ? 15.087 -9.115 -0.543 1.00 82.62 202 ARG A CA 1
ATOM 1533 C C . ARG A 1 202 ? 15.454 -7.895 0.277 1.00 82.62 202 ARG A C 1
ATOM 1535 O O . ARG A 1 202 ? 15.282 -7.887 1.496 1.00 82.62 202 ARG A O 1
ATOM 1542 N N . ARG A 1 203 ? 15.954 -6.871 -0.412 1.00 81.25 203 ARG A N 1
ATOM 1543 C CA . ARG A 1 203 ? 16.190 -5.557 0.176 1.00 81.25 203 ARG A CA 1
ATOM 1544 C C . ARG A 1 203 ? 14.836 -4.907 0.460 1.00 81.25 203 ARG A C 1
ATOM 1546 O O . ARG A 1 203 ? 13.917 -4.997 -0.351 1.00 81.25 203 ARG A O 1
ATOM 1553 N N . PHE A 1 204 ? 14.717 -4.279 1.620 1.00 77.19 204 PHE A N 1
ATOM 1554 C CA . PHE A 1 204 ? 13.576 -3.446 1.969 1.00 77.19 204 PHE A CA 1
ATOM 1555 C C . PHE A 1 204 ? 14.096 -2.125 2.523 1.00 77.19 204 PHE A C 1
ATOM 1557 O O . PHE A 1 204 ? 15.149 -2.092 3.162 1.00 77.19 204 PHE A O 1
ATOM 1564 N N . SER A 1 205 ? 13.338 -1.064 2.284 1.00 78.62 205 SER A N 1
ATOM 1565 C CA . SER A 1 205 ? 13.577 0.250 2.869 1.00 78.62 205 SER A CA 1
ATOM 1566 C C . SER A 1 205 ? 12.475 0.543 3.878 1.00 78.62 205 SER A C 1
ATOM 1568 O O . SER A 1 205 ? 11.332 0.108 3.716 1.00 78.62 205 SER A O 1
ATOM 1570 N N . SER A 1 206 ? 12.819 1.261 4.940 1.00 77.75 206 SER A N 1
ATOM 1571 C CA . SER A 1 206 ? 11.859 1.746 5.926 1.00 77.75 206 SER A CA 1
ATOM 1572 C C . SER A 1 206 ? 12.106 3.220 6.164 1.00 77.75 206 SER A C 1
ATOM 1574 O O . SER A 1 206 ? 13.238 3.603 6.451 1.00 77.75 206 SER A O 1
ATOM 1576 N N . PHE A 1 207 ? 11.047 4.017 6.117 1.00 75.81 207 PHE A N 1
ATOM 1577 C CA . PHE A 1 207 ? 11.133 5.452 6.329 1.00 75.81 207 PHE A CA 1
ATOM 1578 C C . PHE A 1 207 ? 10.469 5.797 7.665 1.00 75.81 207 PHE A C 1
ATOM 1580 O O . PHE A 1 207 ? 9.238 5.792 7.758 1.00 75.81 207 PHE A O 1
ATOM 1587 N N . PRO A 1 208 ? 11.248 6.012 8.741 1.00 69.56 208 PRO A N 1
ATOM 1588 C CA . PRO A 1 208 ? 10.680 6.376 10.027 1.00 69.56 208 PRO A CA 1
ATOM 1589 C C . PRO A 1 208 ? 10.070 7.776 9.945 1.00 69.56 208 PRO A C 1
ATOM 1591 O O . PRO A 1 208 ? 10.642 8.695 9.362 1.00 69.56 208 PRO A O 1
ATOM 1594 N N . ARG A 1 209 ? 8.913 7.954 10.582 1.00 66.25 209 ARG A N 1
ATOM 1595 C CA . ARG A 1 209 ? 8.286 9.267 10.714 1.00 66.25 209 ARG A CA 1
ATOM 1596 C C . ARG A 1 209 ? 8.863 9.979 11.936 1.00 66.25 209 ARG A C 1
ATOM 1598 O O . ARG A 1 209 ? 8.614 9.555 13.063 1.00 66.25 209 ARG A O 1
ATOM 1605 N N . ALA A 1 210 ? 9.590 11.072 11.720 1.00 52.97 210 ALA A N 1
ATOM 1606 C CA . ALA A 1 210 ? 10.032 11.977 12.779 1.00 52.97 210 ALA A CA 1
ATOM 1607 C C . ALA A 1 210 ? 9.362 13.346 12.586 1.00 52.97 210 ALA A C 1
ATOM 1609 O O . ALA A 1 210 ? 9.363 13.893 11.487 1.00 52.97 210 ALA A O 1
ATOM 1610 N N . ALA A 1 211 ? 8.749 13.887 13.645 1.00 45.50 211 ALA A N 1
ATOM 1611 C CA . ALA A 1 211 ? 8.145 15.229 13.653 1.00 45.50 211 ALA A CA 1
ATOM 1612 C C . ALA A 1 211 ? 7.174 15.529 12.481 1.00 45.50 211 ALA A C 1
ATOM 1614 O O . ALA A 1 211 ? 7.110 16.648 11.982 1.00 45.50 211 ALA A O 1
ATOM 1615 N N . GLY A 1 212 ? 6.409 14.527 12.033 1.00 52.47 212 GLY A N 1
ATOM 1616 C CA . GLY A 1 212 ? 5.364 14.707 11.020 1.00 52.47 212 GLY A CA 1
ATOM 1617 C C . GLY A 1 212 ? 5.816 14.589 9.563 1.00 52.47 212 GLY A C 1
ATOM 1618 O O . GLY A 1 212 ? 4.939 14.494 8.711 1.00 52.47 212 GLY A O 1
ATOM 1619 N N . LYS A 1 213 ? 7.123 14.502 9.274 1.00 51.75 213 LYS A N 1
ATOM 1620 C CA . LYS A 1 213 ? 7.652 14.323 7.911 1.00 51.75 213 LYS A CA 1
ATOM 1621 C C . LYS A 1 213 ? 8.282 12.942 7.729 1.00 51.75 213 LYS A C 1
ATOM 1623 O O . LYS A 1 213 ? 8.941 12.426 8.635 1.00 51.75 213 LYS A O 1
ATOM 1628 N N . ILE A 1 214 ? 8.060 12.349 6.559 1.00 57.56 214 ILE A N 1
ATOM 1629 C CA . ILE A 1 214 ? 8.791 11.171 6.089 1.00 57.56 214 ILE A CA 1
ATOM 1630 C C . ILE A 1 214 ? 9.864 11.676 5.127 1.00 57.56 214 ILE A C 1
ATOM 1632 O O . ILE A 1 214 ? 9.553 12.420 4.202 1.00 57.56 214 ILE A O 1
ATOM 1636 N N . VAL A 1 215 ? 11.117 11.304 5.373 1.00 50.22 215 VAL A N 1
ATOM 1637 C CA . VAL A 1 215 ? 12.260 11.659 4.523 1.00 50.22 215 VAL A CA 1
ATOM 1638 C C . VAL A 1 215 ? 12.737 10.380 3.848 1.00 50.22 215 VAL A C 1
ATOM 1640 O O . VAL A 1 215 ? 12.936 9.380 4.544 1.00 50.22 215 VAL A O 1
ATOM 1643 N N . SER A 1 216 ? 12.901 10.390 2.520 1.00 48.16 216 SER A N 1
ATOM 1644 C CA . SER A 1 216 ? 13.590 9.289 1.848 1.00 48.16 216 SER A CA 1
ATOM 1645 C C . SER A 1 216 ? 15.074 9.366 2.204 1.00 48.16 216 SER A C 1
ATOM 1647 O O . SER A 1 216 ? 15.693 10.407 1.990 1.00 48.16 216 SER A O 1
ATOM 1649 N N . SER A 1 217 ? 15.612 8.317 2.825 1.00 41.69 217 SER A N 1
ATOM 1650 C CA . SER A 1 217 ? 17.038 8.209 3.162 1.00 41.69 217 SER A CA 1
ATOM 1651 C C . SER A 1 217 ? 17.894 7.941 1.935 1.00 41.69 217 SER A C 1
ATOM 1653 O O . SER A 1 217 ? 17.475 7.036 1.175 1.00 41.69 217 SER A O 1
#

Nearest PDB structures (foldseek):
  6fg9-assembly1_A  TM=4.420E-01  e=2.857E-01  Mus musculus
  3fnk-assembly2_B  TM=2.024E-01  e=2.707E-01  Acetivibrio cellulolyticus

Foldseek 3Di:
DDDDDDDDDPPPPPPPPPPVADQPDFDKEWDWPDQEEAAQDKIQIFIWTHGQFAIDTDEDDPQFFPAWWKQDPVGIDGFDAHGRDVSRHIDGHHDFAKIKIKTKTHKDKDKDFPVRVVSNCVVFVVCVVCPPPDDDHTIDIDIDMDIYMGIHGYHDPRDDDVQQDDPQDQWDKGWPDDPSPDDPPDDTDIFIDHSNHTDPDGDDDDFDDDPNTTHDD

Mean predicted aligned error: 9.51 Å

pLDDT: mean 82.0, std 19.0, range [32.28, 98.19]

Sequence (217 aa):
MCIKRMAIAVTILVAGIAMPGLLWAHDFYLEPSVLHLKPADPVKISIVQLNVDQSETIPFYEGLSARFDLTSPGGAATIDSQTGDDPAATLNPAVPGYHIVGFVSQPRTADLTTKKFRLYVQDKGLEAVIGDTPLPAGIVPEIYSRYSKVILAVGNNPPGTGYLKQLGLKLELVPGKNLPTWKANTPLTLRLFYQGNPFMGRRFSSFPRAAGKIVSS

Secondary structure (DSSP, 8-state):
----------------------TTS-EEEEEES-SEE-TT--EEEEEEEE-SS-EEEE---GGGEEEEEEEETTEEEE----TT-SSSEEE---SSEEEEEEEEEPPEEEEEEHHHHHHHHHHHT-HHHHTTPPPPSSEEEEEE--EEEEEEEESSS--SSGGG-----SEEEEESS-STTPPTTSPPPEEEEETTEE--S-------EETTEE---

Solvent-accessible surface area (backbone atoms only — not comparable to full-atom values): 13221 Å² total; per-residue (Å²): 141,80,86,82,84,80,81,81,81,80,79,81,78,78,80,73,79,80,70,82,68,80,88,78,72,61,50,66,43,60,43,59,79,55,49,67,42,52,53,49,46,78,36,40,33,30,36,34,39,36,45,74,81,43,67,43,78,46,57,33,39,72,85,50,48,70,41,47,32,39,38,39,85,92,48,72,45,75,60,88,60,53,73,67,29,70,50,33,36,79,43,55,57,59,64,68,20,38,33,34,42,41,38,28,35,36,79,42,78,46,83,29,42,42,70,55,46,55,50,50,31,61,76,57,63,38,54,85,78,53,62,87,65,85,75,56,89,56,61,39,82,42,77,48,66,52,66,31,69,42,68,33,31,19,36,85,79,45,74,85,64,55,69,56,64,78,89,76,44,60,56,35,82,35,50,74,55,63,65,77,78,56,57,86,96,52,91,82,51,72,45,43,24,46,72,76,38,83,47,76,97,66,75,83,86,82,67,70,73,56,97,90,45,56,50,61,128